Protein AF-A0A377K9C6-F1 (afdb_monomer)

Sequence (226 aa):
MMNNYSSYCKDNSFEILTCIYDTFLFSQELKSSLERNYGFLTKDLYRRMNWLTNKVISESDDKYGLIKGVVGRHENAPLGADVLCQARKQIQNGWNDKIWVSIEELAELEGIFQQVAIKVLSDKIYFDYHLESHIFFELKRVSSQFTSEFIASVLSSDGLIRMCEIIGETGSDSTNGPYFKFDEIYFGEILDVNELRNKAKNLDFQFIPHAFKLYLRVFWMDKNII

Mean predicted aligned error: 8.32 Å

pLDDT: mean 80.87, std 17.9, range [30.03, 98.56]

Nearest PDB structures (foldseek):
  6e9y-assembly1_A  TM=3.028E-01  e=1.084E+00  synthetic construct
  7rdr-assembly1_A  TM=2.581E-01  e=2.893E+00  unidentified

Structure (mmCIF, N/CA/C/O backbone):
data_AF-A0A377K9C6-F1
#
_entry.id   AF-A0A377K9C6-F1
#
loop_
_atom_site.group_PDB
_atom_site.id
_atom_site.type_symbol
_atom_site.label_atom_id
_atom_site.label_alt_id
_atom_site.label_comp_id
_atom_site.label_asym_id
_atom_site.label_entity_id
_atom_site.label_seq_id
_atom_site.pdbx_PDB_ins_code
_atom_site.Cartn_x
_atom_site.Cartn_y
_atom_site.Cartn_z
_atom_site.occupancy
_atom_site.B_iso_or_equiv
_atom_site.auth_seq_id
_atom_site.auth_comp_id
_atom_site.auth_asym_id
_atom_site.auth_atom_id
_atom_site.pdbx_PDB_model_num
ATOM 1 N N . MET A 1 1 ? -23.971 13.873 5.208 1.00 44.44 1 MET A N 1
ATOM 2 C CA . MET A 1 1 ? -24.828 12.668 5.300 1.00 44.44 1 MET A CA 1
ATOM 3 C C . MET A 1 1 ? -24.079 11.392 5.724 1.00 44.44 1 MET A C 1
ATOM 5 O O . MET A 1 1 ? -24.752 10.438 6.073 1.00 44.44 1 MET A O 1
ATOM 9 N N . MET A 1 2 ? -22.733 11.352 5.768 1.00 49.88 2 MET A N 1
ATOM 10 C CA . MET A 1 2 ? -21.974 10.160 6.219 1.00 49.88 2 MET A CA 1
ATOM 11 C C . MET A 1 2 ? -21.977 9.924 7.743 1.00 49.88 2 MET A C 1
ATOM 13 O O . MET A 1 2 ? -21.723 8.805 8.164 1.00 49.88 2 MET A O 1
ATOM 17 N N . ASN A 1 3 ? -22.323 10.928 8.560 1.00 50.47 3 ASN A N 1
ATOM 18 C CA . ASN A 1 3 ? -22.248 10.852 10.030 1.00 50.47 3 ASN A CA 1
ATOM 19 C C . ASN A 1 3 ? -23.194 9.834 10.691 1.00 50.47 3 ASN A C 1
ATOM 21 O O . ASN A 1 3 ? -23.075 9.624 11.889 1.00 50.47 3 ASN A O 1
ATOM 25 N N . ASN A 1 4 ? -24.133 9.236 9.951 1.00 59.31 4 ASN A N 1
ATOM 26 C CA . ASN A 1 4 ? -25.050 8.254 10.527 1.00 59.31 4 ASN A CA 1
ATOM 27 C C . ASN A 1 4 ? -24.587 6.808 10.352 1.00 59.31 4 ASN A C 1
ATOM 29 O O . ASN A 1 4 ? -25.000 5.996 11.151 1.00 59.31 4 ASN A O 1
ATOM 33 N N . TYR A 1 5 ? -23.774 6.449 9.354 1.00 62.16 5 TYR A N 1
ATOM 34 C CA . TYR A 1 5 ? -23.542 5.026 9.045 1.00 62.16 5 TYR A CA 1
ATOM 35 C C . TYR A 1 5 ? -22.440 4.374 9.885 1.00 62.16 5 TYR A C 1
ATOM 37 O O . TYR A 1 5 ? -22.546 3.197 10.220 1.00 62.16 5 TYR A O 1
ATOM 45 N N . SER A 1 6 ? -21.407 5.129 10.259 1.00 65.25 6 SER A N 1
ATOM 46 C CA . SER A 1 6 ? -20.279 4.613 11.043 1.00 65.25 6 SER A CA 1
ATOM 47 C C . SER A 1 6 ? -20.695 4.178 12.452 1.00 65.25 6 SER A C 1
ATOM 49 O O . SER A 1 6 ? -20.294 3.110 12.904 1.00 65.25 6 SER A O 1
ATOM 51 N N . SER A 1 7 ? -21.611 4.911 13.089 1.00 68.62 7 SER A N 1
ATOM 52 C CA . SER A 1 7 ? -22.138 4.578 14.419 1.00 68.62 7 SER A CA 1
ATOM 53 C C . SER A 1 7 ? -23.024 3.323 14.449 1.00 68.62 7 SER A C 1
ATOM 55 O O . SER A 1 7 ? -23.249 2.756 15.521 1.00 68.62 7 SER A O 1
ATOM 57 N N . TYR A 1 8 ? -23.507 2.857 13.289 1.00 74.25 8 TYR A N 1
ATOM 58 C CA . TYR A 1 8 ? -24.208 1.573 13.157 1.00 74.25 8 TYR A CA 1
ATOM 59 C C . TYR A 1 8 ? -23.268 0.397 12.876 1.00 74.25 8 TYR A C 1
ATOM 61 O O . TYR A 1 8 ? -23.707 -0.743 13.004 1.00 74.25 8 TYR A O 1
ATOM 69 N N . CYS A 1 9 ? -22.005 0.645 12.509 1.00 78.69 9 CYS A N 1
ATOM 70 C CA . CYS A 1 9 ? -21.054 -0.423 12.201 1.00 78.69 9 CYS A CA 1
ATOM 71 C C . CYS A 1 9 ? -20.653 -1.194 13.467 1.00 78.69 9 CYS A C 1
ATOM 73 O O . CYS A 1 9 ? -20.736 -2.422 13.478 1.00 78.69 9 CYS A O 1
ATOM 75 N N . LYS A 1 10 ? -20.310 -0.468 14.546 1.00 80.12 10 LYS A N 1
ATOM 76 C CA . LYS A 1 10 ? -19.961 -1.014 15.873 1.00 80.12 10 LYS A CA 1
ATOM 77 C C . LYS A 1 10 ? -19.013 -2.220 15.756 1.00 80.12 10 LYS A C 1
ATOM 79 O O . LYS A 1 10 ? -17.987 -2.114 15.090 1.00 80.12 10 LYS A O 1
ATOM 84 N N . ASP A 1 11 ? -19.390 -3.359 16.327 1.00 83.69 11 ASP A N 1
ATOM 85 C CA . ASP A 1 11 ? -18.596 -4.589 16.360 1.00 83.69 11 ASP A CA 1
ATOM 86 C C . ASP A 1 11 ? -18.401 -5.231 14.975 1.00 83.69 11 ASP A C 1
ATOM 88 O O . ASP A 1 11 ? -17.458 -5.986 14.792 1.00 83.69 11 ASP A O 1
ATOM 92 N N . ASN A 1 12 ? -19.236 -4.899 13.980 1.00 89.50 12 ASN A N 1
ATOM 93 C CA . ASN A 1 12 ? -19.138 -5.428 12.608 1.00 89.50 12 ASN A CA 1
ATOM 94 C C . ASN A 1 12 ? -18.369 -4.488 11.664 1.00 89.50 12 ASN A C 1
ATOM 96 O O . ASN A 1 12 ? -18.529 -4.534 10.440 1.00 89.50 12 ASN A O 1
ATOM 100 N N . SER A 1 13 ? -17.606 -3.543 12.219 1.00 92.00 13 SER A N 1
ATOM 101 C CA . SER A 1 13 ? -16.931 -2.506 11.434 1.00 92.00 13 SER A CA 1
ATOM 102 C C . SER A 1 13 ? -15.989 -3.086 10.390 1.00 92.00 13 SER A C 1
ATOM 104 O O . SER A 1 13 ? -15.946 -2.581 9.268 1.00 92.00 13 SER A O 1
ATOM 106 N N . PHE A 1 14 ? -15.264 -4.151 10.728 1.00 94.88 14 PHE A N 1
ATOM 107 C CA . PHE A 1 14 ? -14.337 -4.767 9.792 1.00 94.88 14 PHE A CA 1
ATOM 108 C C . PHE A 1 14 ? -15.076 -5.442 8.633 1.00 94.88 14 PHE A C 1
ATOM 110 O O . PHE A 1 14 ? -14.766 -5.160 7.478 1.00 94.88 14 PHE A O 1
ATOM 117 N N . GLU A 1 15 ? -16.095 -6.253 8.921 1.00 94.44 15 GLU A N 1
ATOM 118 C CA . GLU A 1 15 ? -16.895 -6.974 7.927 1.00 94.44 15 GLU A CA 1
ATOM 119 C C . GLU A 1 15 ? -17.623 -6.022 6.976 1.00 94.44 15 GLU A C 1
ATOM 121 O O . GLU A 1 15 ? -17.683 -6.253 5.769 1.00 94.44 15 GLU A O 1
ATOM 126 N N . ILE A 1 16 ? -18.172 -4.925 7.501 1.00 93.44 16 ILE A N 1
ATOM 127 C CA . ILE A 1 16 ? -18.859 -3.926 6.678 1.00 93.44 16 ILE A CA 1
ATOM 128 C C . ILE A 1 16 ? -17.865 -3.236 5.746 1.00 93.44 16 ILE A C 1
ATOM 130 O O . ILE A 1 16 ? -18.144 -3.081 4.555 1.00 93.44 16 ILE A O 1
ATOM 134 N N . LEU A 1 17 ? -16.704 -2.832 6.268 1.00 95.12 17 LEU A N 1
ATOM 135 C CA . LEU A 1 17 ? -15.668 -2.204 5.458 1.00 95.12 17 LEU A CA 1
ATOM 136 C C . LEU A 1 17 ? -15.167 -3.155 4.365 1.00 95.12 17 LEU A C 1
ATOM 138 O O . LEU A 1 17 ? -15.121 -2.749 3.207 1.00 95.12 17 LEU A O 1
ATOM 142 N N . THR A 1 18 ? -14.876 -4.419 4.680 1.00 95.50 18 THR A N 1
ATOM 143 C CA . THR A 1 18 ? -14.419 -5.391 3.673 1.00 95.50 18 THR A CA 1
ATOM 144 C C . THR A 1 18 ? -15.480 -5.683 2.617 1.00 95.50 18 THR A C 1
ATOM 146 O O . THR A 1 18 ? -15.139 -5.704 1.439 1.00 95.50 18 THR A O 1
ATOM 149 N N . CYS A 1 19 ? -16.766 -5.777 2.975 1.00 95.06 19 CYS A N 1
ATOM 150 C CA . CYS A 1 19 ? -17.849 -5.905 1.988 1.00 95.06 19 CYS A CA 1
ATOM 151 C C . CYS A 1 19 ? -17.873 -4.730 0.996 1.00 95.06 19 CYS A C 1
ATOM 153 O O . CYS A 1 19 ? -18.076 -4.916 -0.207 1.00 95.06 19 CYS A O 1
ATOM 155 N N . ILE A 1 20 ? -17.669 -3.507 1.492 1.00 94.25 20 ILE A N 1
ATOM 156 C CA . ILE A 1 20 ? -17.604 -2.303 0.657 1.00 94.25 20 ILE A CA 1
ATOM 157 C C . ILE A 1 20 ? -16.374 -2.370 -0.251 1.00 94.25 20 ILE A C 1
ATOM 159 O O . ILE A 1 20 ? -16.487 -2.143 -1.455 1.00 94.25 20 ILE A O 1
ATOM 163 N N . TYR A 1 21 ? -15.212 -2.704 0.303 1.00 95.25 21 TYR A N 1
ATOM 164 C CA . TYR A 1 21 ? -13.960 -2.772 -0.445 1.00 95.25 21 TYR A CA 1
ATOM 165 C C . TYR A 1 21 ? -14.020 -3.820 -1.555 1.00 95.25 21 TYR A C 1
ATOM 167 O O . TYR A 1 21 ? -13.714 -3.498 -2.699 1.00 95.25 21 TYR A O 1
ATOM 175 N N . ASP A 1 22 ? -14.517 -5.017 -1.252 1.00 94.81 22 ASP A N 1
ATOM 176 C CA . ASP A 1 22 ? -14.658 -6.116 -2.212 1.00 94.81 22 ASP A CA 1
ATOM 177 C C . ASP A 1 22 ? -15.598 -5.755 -3.360 1.00 94.81 22 ASP A C 1
ATOM 179 O O . ASP A 1 22 ? -15.393 -6.170 -4.499 1.00 94.81 22 ASP A O 1
ATOM 183 N N . THR A 1 23 ? -16.610 -4.935 -3.072 1.00 94.06 23 THR A N 1
ATOM 184 C CA . THR A 1 23 ? -17.550 -4.452 -4.085 1.00 94.06 23 THR A CA 1
ATOM 185 C C . THR A 1 23 ? -16.927 -3.380 -4.978 1.00 94.06 23 THR A C 1
ATOM 187 O O . THR A 1 23 ? -17.173 -3.367 -6.182 1.00 94.06 23 THR A O 1
ATOM 190 N N . PHE A 1 24 ? -16.155 -2.448 -4.410 1.00 93.06 24 PHE A N 1
ATOM 191 C CA . PHE A 1 24 ? -15.795 -1.210 -5.105 1.00 93.06 24 PHE A CA 1
ATOM 192 C C . PHE A 1 24 ? -14.336 -1.116 -5.560 1.00 93.06 24 PHE A C 1
ATOM 194 O O . PHE A 1 24 ? -14.103 -0.505 -6.605 1.00 93.06 24 PHE A O 1
ATOM 201 N N . LEU A 1 25 ? -13.362 -1.705 -4.856 1.00 92.62 25 LEU A N 1
ATOM 202 C CA . LEU A 1 25 ? -11.939 -1.601 -5.226 1.00 92.62 25 LEU A CA 1
ATOM 203 C C . LEU A 1 25 ? -11.621 -2.254 -6.575 1.00 92.62 25 LEU A C 1
ATOM 205 O O . LEU A 1 25 ? -10.721 -1.799 -7.272 1.00 92.62 25 LEU A O 1
ATOM 209 N N . PHE A 1 26 ? -12.402 -3.258 -6.968 1.00 92.69 26 PHE A N 1
ATOM 210 C CA . PHE A 1 26 ? -12.258 -3.964 -8.243 1.00 92.69 26 PHE A CA 1
ATOM 211 C C . PHE A 1 26 ? -13.388 -3.634 -9.234 1.00 92.69 26 PHE A C 1
ATOM 213 O O . PHE A 1 26 ? -13.646 -4.372 -10.184 1.00 92.69 26 PHE A O 1
ATOM 220 N N . SER A 1 27 ? -14.100 -2.524 -9.014 1.00 91.88 27 SER A N 1
ATOM 221 C CA . SER A 1 27 ? -15.249 -2.129 -9.836 1.00 91.88 27 SER A CA 1
ATOM 222 C C . SER A 1 27 ? -14.843 -1.330 -11.080 1.00 91.88 27 SER A C 1
ATOM 224 O O . SER A 1 27 ? -13.897 -0.535 -11.063 1.00 91.88 27 SER A O 1
ATOM 226 N N . GLN A 1 28 ? -15.609 -1.482 -12.166 1.00 89.19 28 GLN A N 1
ATOM 227 C CA . GLN A 1 28 ? -15.439 -0.658 -13.371 1.00 89.19 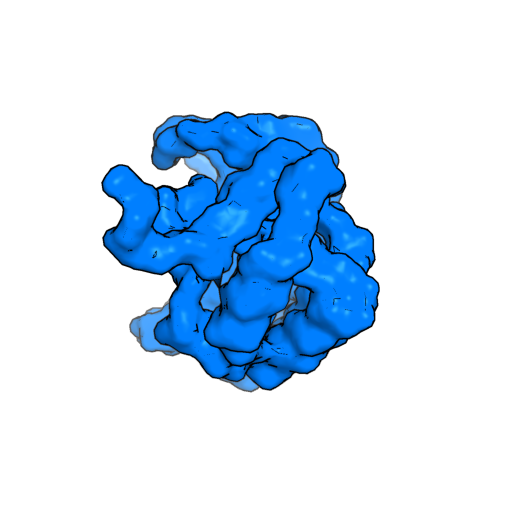28 GLN A CA 1
ATOM 228 C C . GLN A 1 28 ? -15.799 0.806 -13.109 1.00 89.19 28 GLN A C 1
ATOM 230 O O . GLN A 1 28 ? -15.263 1.713 -13.748 1.00 89.19 28 GLN A O 1
ATOM 235 N N . GLU A 1 29 ? -16.686 1.048 -12.147 1.00 87.81 29 GLU A N 1
ATOM 236 C CA . GLU A 1 29 ? -17.057 2.365 -11.657 1.00 87.81 29 GLU A CA 1
ATOM 237 C C . GLU A 1 29 ? -15.860 3.084 -11.038 1.00 87.81 29 GLU A C 1
ATOM 239 O O . GLU A 1 29 ? -15.627 4.250 -11.366 1.00 87.81 29 GLU A O 1
ATOM 244 N N . LEU A 1 30 ? -15.086 2.403 -10.182 1.00 86.25 30 LEU A N 1
ATOM 245 C CA . LEU A 1 30 ? -13.870 2.972 -9.605 1.00 86.25 30 LEU A CA 1
ATOM 246 C C . LEU A 1 30 ? -12.836 3.253 -10.691 1.00 86.25 30 LEU A C 1
ATOM 248 O O . LEU A 1 30 ? -12.358 4.381 -10.782 1.00 86.25 30 LEU A O 1
ATOM 252 N N . LYS A 1 31 ? -12.555 2.268 -11.551 1.00 85.25 31 LYS A N 1
ATOM 253 C CA . LYS A 1 31 ? -11.611 2.427 -12.665 1.00 85.25 31 LYS A CA 1
ATOM 254 C C . LYS A 1 31 ? -11.967 3.631 -13.540 1.00 85.25 31 LYS A C 1
ATOM 256 O O . LYS A 1 31 ? -11.154 4.530 -13.731 1.00 85.25 31 LYS A O 1
ATOM 261 N N . SER A 1 32 ? -13.227 3.715 -13.967 1.00 83.06 32 SER A N 1
ATOM 262 C CA . SER A 1 32 ? -13.739 4.847 -14.748 1.00 83.06 32 SER A CA 1
ATOM 263 C C . SER A 1 32 ? -13.647 6.173 -13.992 1.00 83.06 32 SER A C 1
ATOM 265 O O . SER A 1 32 ? -13.490 7.220 -14.614 1.00 83.06 32 SER A O 1
ATOM 267 N N . SER A 1 33 ? -13.799 6.162 -12.664 1.00 79.75 33 SER A N 1
ATOM 268 C CA . SER A 1 33 ? -13.663 7.361 -11.835 1.00 79.75 33 SER A CA 1
ATOM 269 C C . SER A 1 33 ? -12.215 7.833 -11.723 1.00 79.75 33 SER A C 1
ATOM 271 O O . SER A 1 33 ? -12.015 9.038 -11.637 1.00 79.75 33 SER A O 1
ATOM 273 N N . LEU A 1 34 ? -11.241 6.921 -11.694 1.00 77.94 34 LEU A N 1
ATOM 274 C CA . LEU A 1 34 ? -9.813 7.247 -11.619 1.00 77.94 34 LEU A CA 1
ATOM 275 C C . LEU A 1 34 ? -9.282 7.737 -12.973 1.00 77.94 34 LEU A C 1
ATOM 277 O O . LEU A 1 34 ? -8.540 8.711 -13.034 1.00 77.94 34 LEU A O 1
ATOM 281 N N . GLU A 1 35 ? -9.735 7.132 -14.073 1.00 76.88 35 GLU A N 1
ATOM 282 C CA . GLU A 1 35 ? -9.351 7.535 -15.435 1.00 76.88 35 GLU A CA 1
ATOM 283 C C . GLU A 1 35 ? -9.969 8.878 -15.853 1.00 76.88 35 GLU A C 1
ATOM 285 O O . GLU A 1 35 ? -9.397 9.646 -16.632 1.00 76.88 35 GLU A O 1
ATOM 290 N N . ARG A 1 36 ? -11.165 9.187 -15.345 1.00 67.38 36 ARG A N 1
ATOM 291 C CA . ARG A 1 36 ? -11.809 10.478 -15.577 1.00 67.38 36 ARG A CA 1
ATOM 292 C C . ARG A 1 36 ? -11.296 11.455 -14.525 1.00 67.38 36 ARG A C 1
ATOM 294 O O . ARG A 1 36 ? -11.830 11.477 -13.427 1.00 67.38 36 ARG A O 1
ATOM 301 N N . ASN A 1 37 ? -10.310 12.277 -14.900 1.00 53.25 37 ASN A N 1
ATOM 302 C CA . ASN A 1 37 ? -9.749 13.430 -14.165 1.00 53.25 37 ASN A CA 1
ATOM 303 C C . ASN A 1 37 ? -10.823 14.431 -13.677 1.00 53.25 37 ASN A C 1
ATOM 305 O O . ASN A 1 37 ? -10.929 15.574 -14.129 1.00 53.25 37 ASN A O 1
ATOM 309 N N . TYR A 1 38 ? -11.685 14.009 -12.768 1.00 47.41 38 TYR A N 1
ATOM 310 C CA . TYR A 1 38 ? -12.732 14.831 -12.218 1.00 47.41 38 TYR A CA 1
ATOM 311 C C . TYR A 1 38 ? -12.156 15.639 -11.061 1.00 47.41 38 TYR A C 1
ATOM 313 O O . TYR A 1 38 ? -11.775 15.101 -10.025 1.00 47.41 38 TYR A O 1
ATOM 321 N N . GLY A 1 39 ? -12.135 16.961 -11.232 1.00 47.25 39 GLY A N 1
ATOM 322 C CA . GLY A 1 39 ? -11.780 17.894 -10.170 1.00 47.25 39 GLY A CA 1
ATOM 323 C C . GLY A 1 39 ? -12.589 17.679 -8.883 1.00 47.25 39 GLY A C 1
ATOM 324 O O . GLY A 1 39 ? -13.660 17.068 -8.878 1.00 47.25 39 GLY A O 1
ATOM 325 N N . PHE A 1 40 ? -12.062 18.266 -7.806 1.00 42.53 40 PHE A N 1
ATOM 326 C CA . PHE A 1 40 ? -12.413 18.203 -6.374 1.00 42.53 40 PHE A CA 1
ATOM 327 C C . PHE A 1 40 ? -13.903 18.034 -5.967 1.00 42.53 40 PHE A C 1
ATOM 329 O O . PHE A 1 40 ? -14.186 17.636 -4.831 1.00 42.53 40 PHE A O 1
ATOM 336 N N . LEU A 1 41 ? -14.855 18.329 -6.860 1.00 43.00 41 LEU A N 1
ATOM 337 C CA . LEU A 1 41 ? -16.297 18.465 -6.622 1.00 43.00 41 LEU A CA 1
ATOM 338 C C . LEU A 1 41 ? -17.179 17.299 -7.108 1.00 43.00 41 LEU A C 1
ATOM 340 O O . LEU A 1 41 ? -18.386 17.342 -6.870 1.00 43.00 41 LEU A O 1
ATOM 344 N N . THR A 1 42 ? -16.650 16.251 -7.749 1.00 50.00 42 THR A N 1
ATOM 345 C CA . THR A 1 42 ? -17.489 15.103 -8.163 1.00 50.00 42 THR A CA 1
ATOM 346 C C . THR A 1 42 ? -17.058 13.769 -7.543 1.00 50.00 42 THR A C 1
ATOM 348 O O . THR A 1 42 ? -16.242 13.733 -6.625 1.00 50.00 42 THR A O 1
ATOM 351 N N . LYS A 1 43 ? -17.774 12.704 -7.922 1.00 57.09 43 LYS A N 1
ATOM 352 C CA . LYS A 1 43 ? -17.977 11.401 -7.270 1.00 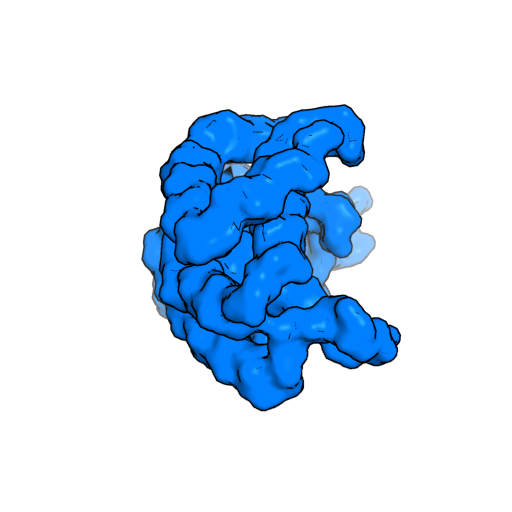57.09 43 LYS A CA 1
ATOM 353 C C . LYS A 1 43 ? -16.715 10.526 -7.182 1.00 57.09 43 LYS A C 1
ATOM 355 O O . LYS A 1 43 ? -16.755 9.382 -7.609 1.00 57.09 43 LYS A O 1
ATOM 360 N N . ASP A 1 44 ? -15.643 11.043 -6.601 1.00 76.38 44 ASP A N 1
ATOM 361 C CA . ASP A 1 44 ? -14.445 10.267 -6.295 1.00 76.38 44 ASP A CA 1
ATOM 362 C C . ASP A 1 44 ? -14.805 9.144 -5.309 1.00 76.38 44 ASP A C 1
ATOM 364 O O . ASP A 1 44 ? -15.024 9.372 -4.111 1.00 76.38 44 ASP A O 1
ATOM 368 N N . LEU A 1 45 ? -14.983 7.946 -5.866 1.00 85.25 45 LEU A N 1
ATOM 369 C CA . LEU A 1 45 ? -15.408 6.755 -5.145 1.00 85.25 45 LEU A CA 1
ATOM 370 C C . LEU A 1 45 ? -14.318 6.297 -4.174 1.00 85.25 45 LEU A C 1
ATOM 372 O O . LEU A 1 45 ? -14.637 5.938 -3.041 1.00 85.25 45 LEU A O 1
ATOM 376 N N . TYR A 1 46 ? -13.050 6.402 -4.577 1.00 88.12 46 TYR A N 1
ATOM 377 C CA . TYR A 1 46 ? -11.909 6.065 -3.735 1.00 88.12 46 TYR A CA 1
ATOM 378 C C . TYR A 1 46 ? -11.860 6.951 -2.491 1.00 88.12 46 TYR A C 1
ATOM 380 O O . TYR A 1 46 ? -11.864 6.462 -1.361 1.00 88.12 46 TYR A O 1
ATOM 388 N N . ARG A 1 47 ? -11.939 8.273 -2.678 1.00 86.25 47 ARG A N 1
ATOM 389 C CA . ARG A 1 47 ? -11.950 9.237 -1.572 1.00 86.25 47 ARG A CA 1
ATOM 390 C C . ARG A 1 47 ? -13.127 9.022 -0.628 1.00 86.25 47 ARG A C 1
ATOM 392 O O . ARG A 1 47 ? -12.979 9.193 0.578 1.00 86.25 47 ARG A O 1
ATOM 399 N N . ARG A 1 48 ? -14.297 8.635 -1.147 1.00 88.88 48 ARG A N 1
ATOM 400 C CA . ARG A 1 48 ? -15.463 8.300 -0.311 1.00 88.88 48 ARG A CA 1
ATOM 401 C C . ARG A 1 48 ? -15.229 7.053 0.532 1.00 88.88 48 ARG A C 1
ATOM 403 O O . ARG A 1 48 ? -15.605 7.077 1.703 1.00 88.88 48 ARG A O 1
ATOM 410 N N . MET A 1 49 ? -14.623 6.009 -0.039 1.00 92.00 49 MET A N 1
ATOM 411 C CA . MET A 1 49 ? -14.226 4.825 0.724 1.00 92.00 49 MET A CA 1
ATOM 412 C C . MET A 1 49 ? -13.240 5.217 1.822 1.00 92.00 49 MET A C 1
ATOM 414 O O . MET A 1 49 ? -13.546 5.000 2.986 1.00 92.00 49 MET A O 1
ATOM 418 N N . ASN A 1 50 ? -12.157 5.922 1.485 1.00 91.88 50 ASN A N 1
ATOM 419 C CA . ASN A 1 50 ? -11.159 6.380 2.457 1.00 91.88 50 ASN A CA 1
ATOM 420 C C . ASN A 1 50 ? -11.783 7.240 3.583 1.00 91.88 50 ASN A C 1
ATOM 422 O O . ASN A 1 50 ? -11.540 7.023 4.770 1.00 91.88 50 ASN A O 1
ATOM 426 N N . TRP A 1 51 ? -12.670 8.184 3.250 1.00 91.12 51 TRP A N 1
ATOM 427 C CA . TRP A 1 51 ? -13.392 8.970 4.258 1.00 91.12 51 TRP A CA 1
ATOM 428 C C . TRP A 1 51 ? -14.278 8.119 5.167 1.00 91.12 51 TRP A C 1
ATOM 430 O O . TRP A 1 51 ? -14.333 8.383 6.369 1.00 91.12 51 TRP A O 1
ATOM 440 N N . LEU A 1 52 ? -14.975 7.121 4.618 1.00 92.50 52 LEU A N 1
ATOM 441 C CA . LEU A 1 52 ? -15.780 6.197 5.411 1.00 92.50 52 LEU A CA 1
ATOM 442 C C . LEU A 1 52 ? -14.889 5.370 6.341 1.00 92.50 52 LEU A C 1
ATOM 444 O O . LEU A 1 52 ? -15.168 5.324 7.535 1.00 92.50 52 LEU A O 1
ATOM 448 N N . THR A 1 53 ? -13.801 4.799 5.822 1.00 94.81 53 THR A N 1
ATOM 449 C CA . THR A 1 53 ? -12.805 4.032 6.579 1.00 94.81 53 THR A CA 1
ATOM 450 C C . THR A 1 53 ? -12.289 4.826 7.772 1.00 94.81 53 THR A C 1
ATOM 452 O O . THR A 1 53 ? -12.418 4.383 8.911 1.00 94.81 53 THR A O 1
ATOM 455 N N . ASN A 1 54 ? -11.801 6.047 7.536 1.00 93.50 54 ASN A N 1
ATOM 456 C CA . ASN A 1 54 ? -11.286 6.916 8.594 1.00 93.50 54 ASN A CA 1
ATOM 457 C C . ASN A 1 54 ? -12.355 7.247 9.639 1.00 93.50 54 ASN A C 1
ATOM 459 O O . ASN A 1 54 ? -12.063 7.334 10.832 1.00 93.50 54 ASN A O 1
ATOM 463 N N . LYS A 1 55 ? -13.605 7.434 9.201 1.00 91.81 55 LYS A N 1
ATOM 464 C CA . LYS A 1 55 ? -14.708 7.744 10.105 1.00 91.81 55 LYS A CA 1
ATOM 465 C C . LYS A 1 55 ? -15.071 6.544 10.982 1.00 91.81 55 LYS A C 1
ATOM 467 O O . LYS A 1 55 ? -15.187 6.722 12.192 1.00 91.81 55 LYS A O 1
ATOM 472 N N . VAL A 1 56 ? -15.187 5.352 10.398 1.00 93.38 56 VAL A N 1
ATOM 473 C CA . VAL A 1 56 ? -15.446 4.097 11.121 1.00 93.38 56 VAL A CA 1
ATOM 474 C C . VAL A 1 56 ? -14.329 3.815 12.126 1.00 93.38 56 VAL A C 1
ATOM 476 O O . VAL A 1 56 ? -14.618 3.599 13.296 1.00 93.38 56 VAL A O 1
ATOM 479 N N . ILE A 1 57 ? -13.058 3.936 11.727 1.00 93.94 57 ILE A N 1
ATOM 480 C CA . ILE A 1 57 ? -11.917 3.771 12.643 1.00 93.94 57 ILE A CA 1
ATOM 481 C C . ILE A 1 57 ? -11.978 4.781 13.790 1.00 93.94 57 ILE A C 1
ATOM 483 O O . ILE A 1 57 ? -11.805 4.413 14.948 1.00 93.94 57 ILE A O 1
ATOM 487 N N . SER A 1 58 ? -12.270 6.054 13.503 1.00 91.62 58 SER A N 1
ATOM 488 C CA . SER A 1 58 ? -12.329 7.083 14.548 1.00 91.62 58 SER A CA 1
ATOM 489 C C . SER A 1 58 ? -13.387 6.808 15.624 1.00 91.62 58 SER A C 1
ATOM 491 O O . SER A 1 58 ? -13.200 7.220 16.767 1.00 91.62 58 SER A O 1
ATOM 493 N N . GLU A 1 59 ? -14.466 6.110 15.264 1.00 90.50 59 GLU A N 1
ATOM 494 C CA . GLU A 1 59 ? -15.589 5.774 16.147 1.00 90.50 59 GLU A CA 1
ATOM 495 C C . GLU A 1 59 ? -15.514 4.351 16.717 1.00 90.50 59 GLU A C 1
ATOM 497 O O . GLU A 1 59 ? -16.325 4.015 17.572 1.00 90.50 59 GLU A O 1
ATOM 502 N N . SER A 1 60 ? -14.555 3.529 16.278 1.00 90.75 60 SER A N 1
ATOM 503 C CA . SER A 1 60 ? -14.353 2.178 16.807 1.00 90.75 60 SER A CA 1
ATOM 504 C C . SER A 1 60 ? -13.786 2.225 18.225 1.00 90.75 60 SER A C 1
ATOM 506 O O . SER A 1 60 ? -12.859 2.997 18.501 1.00 90.75 60 SER A O 1
ATOM 508 N N . ASP A 1 61 ? -14.295 1.366 19.105 1.00 89.88 61 ASP A N 1
ATOM 509 C CA . ASP A 1 61 ? -13.716 1.142 20.434 1.00 89.88 61 ASP A CA 1
ATOM 510 C C . ASP A 1 61 ? -12.410 0.333 20.339 1.00 89.88 61 ASP A C 1
ATOM 512 O O . ASP A 1 61 ? -11.460 0.609 21.069 1.00 89.88 61 ASP A O 1
ATOM 516 N N . ASP A 1 62 ? -12.314 -0.584 19.369 1.00 92.56 62 ASP A N 1
ATOM 517 C CA . ASP A 1 62 ? -11.089 -1.311 19.018 1.00 92.56 62 ASP A CA 1
ATOM 518 C C . ASP A 1 62 ? -10.479 -0.737 17.730 1.00 92.56 62 ASP A C 1
ATOM 520 O O . ASP A 1 62 ? -10.738 -1.198 16.613 1.00 92.56 62 ASP A O 1
ATOM 524 N N . LYS A 1 63 ? -9.713 0.350 17.865 1.00 94.25 63 LYS A N 1
ATOM 525 C CA . LYS A 1 63 ? -9.069 1.015 16.718 1.00 94.25 63 LYS A CA 1
ATOM 526 C C . LYS A 1 63 ? -7.915 0.191 16.171 1.00 94.25 63 LYS A C 1
ATOM 528 O O . LYS A 1 63 ? -7.823 0.010 14.959 1.00 94.25 63 LYS A O 1
ATOM 533 N N . TYR A 1 64 ? -7.055 -0.308 17.054 1.00 96.56 64 TYR A N 1
ATOM 534 C CA . TYR A 1 64 ? -5.872 -1.068 16.672 1.00 96.56 64 TYR A CA 1
ATOM 535 C C . TYR A 1 64 ? -6.247 -2.378 15.967 1.00 96.56 64 TYR A C 1
ATOM 537 O O . TYR A 1 64 ? -5.745 -2.624 14.870 1.00 96.56 64 TYR A O 1
ATOM 545 N N . GLY A 1 65 ? -7.172 -3.177 16.516 1.00 97.12 65 GLY A N 1
ATOM 546 C CA . GLY A 1 65 ? -7.612 -4.425 15.888 1.00 97.12 65 GLY A CA 1
ATOM 547 C C . GLY A 1 65 ? -8.256 -4.198 14.520 1.00 97.12 65 GLY A C 1
ATOM 548 O O . GLY A 1 65 ? -7.920 -4.884 13.551 1.00 97.12 65 GLY A O 1
ATOM 549 N N . LEU A 1 66 ? -9.094 -3.162 14.399 1.00 97.25 66 LEU A N 1
ATOM 550 C CA . LEU A 1 66 ? -9.695 -2.778 13.122 1.00 97.25 66 LEU A CA 1
ATOM 551 C C . LEU A 1 66 ? -8.643 -2.342 12.092 1.00 97.25 66 LEU A C 1
ATOM 553 O O . LEU A 1 66 ? -8.671 -2.803 10.950 1.00 97.25 66 LEU A O 1
ATOM 557 N N . ILE A 1 67 ? -7.700 -1.477 12.481 1.00 97.94 67 ILE A N 1
ATOM 558 C CA . ILE A 1 67 ? -6.615 -1.026 11.600 1.00 97.94 67 ILE A CA 1
ATOM 559 C C . ILE A 1 67 ? -5.751 -2.215 11.176 1.00 97.94 67 ILE A C 1
ATOM 561 O O . ILE A 1 67 ? -5.453 -2.349 9.992 1.00 97.94 67 ILE A O 1
ATOM 565 N N . LYS A 1 68 ? -5.402 -3.111 12.104 1.00 98.38 68 LYS A N 1
ATOM 566 C CA . LYS A 1 68 ? -4.629 -4.325 11.820 1.00 98.38 68 LYS A CA 1
ATOM 567 C C . LYS A 1 68 ? -5.317 -5.208 10.786 1.00 98.38 68 LYS A C 1
ATOM 569 O O . LYS A 1 68 ? -4.660 -5.665 9.853 1.00 98.38 68 LYS A O 1
ATOM 574 N N . GLY A 1 69 ? -6.632 -5.393 10.896 1.00 97.81 69 GLY A N 1
ATOM 575 C CA . GLY A 1 69 ? -7.422 -6.107 9.892 1.00 97.81 69 GLY A CA 1
ATOM 576 C C . GLY A 1 69 ? -7.417 -5.412 8.527 1.00 97.81 69 GLY A C 1
ATOM 577 O O . GLY A 1 69 ? -7.239 -6.064 7.498 1.00 97.81 69 GLY A O 1
ATOM 578 N N . VAL A 1 70 ? -7.587 -4.084 8.495 1.00 97.88 70 VAL A N 1
ATOM 579 C CA . VAL A 1 70 ? -7.587 -3.309 7.241 1.00 97.88 70 VAL A CA 1
ATOM 580 C C . VAL A 1 70 ? -6.220 -3.364 6.556 1.00 97.88 70 VAL A C 1
ATOM 582 O O . VAL A 1 70 ? -6.162 -3.612 5.357 1.00 97.88 70 VAL A O 1
ATOM 585 N N . VAL A 1 71 ? -5.138 -3.173 7.308 1.00 97.81 71 VAL A N 1
ATOM 586 C CA . VAL A 1 71 ? -3.757 -3.139 6.808 1.00 97.81 71 VAL A CA 1
ATOM 587 C C . VAL A 1 71 ? -3.243 -4.531 6.426 1.00 97.81 71 VAL A C 1
ATOM 589 O O . VAL A 1 71 ? -2.477 -4.658 5.476 1.00 97.81 71 VAL A O 1
ATOM 592 N N . GLY A 1 72 ? -3.671 -5.577 7.137 1.00 97.75 72 GLY A N 1
ATOM 593 C CA . GLY A 1 72 ? -3.201 -6.951 6.940 1.00 97.75 72 GLY A CA 1
ATOM 594 C C . GLY A 1 72 ? -3.851 -7.715 5.787 1.00 97.75 72 GLY A C 1
ATOM 595 O O . GLY A 1 72 ? -3.435 -8.835 5.496 1.00 97.75 72 GLY A O 1
ATOM 596 N N . ARG A 1 73 ? -4.868 -7.150 5.130 1.00 97.62 73 ARG A N 1
ATOM 597 C CA . ARG A 1 73 ? -5.597 -7.816 4.047 1.00 97.62 73 ARG A CA 1
ATOM 598 C C . ARG A 1 73 ? -5.136 -7.314 2.678 1.00 97.62 73 ARG A C 1
ATOM 600 O O . ARG A 1 73 ? -5.232 -6.124 2.389 1.00 97.62 73 ARG A O 1
ATOM 607 N N . HIS A 1 74 ? -4.701 -8.229 1.810 1.00 97.44 74 HIS A N 1
ATOM 608 C CA . HIS A 1 74 ? -4.199 -7.909 0.466 1.00 97.44 74 HIS A CA 1
ATOM 609 C C . HIS A 1 74 ? -5.210 -7.126 -0.379 1.00 97.44 74 HIS A C 1
ATOM 611 O O . HIS A 1 74 ? -4.849 -6.140 -1.014 1.00 97.44 74 HIS A O 1
ATOM 617 N N . GLU A 1 75 ? -6.484 -7.514 -0.327 1.00 96.25 75 GLU A N 1
ATOM 618 C CA . GLU A 1 75 ? -7.583 -6.884 -1.066 1.00 96.25 75 GLU A CA 1
ATOM 619 C C . GLU A 1 75 ? -7.948 -5.486 -0.546 1.00 96.25 75 GLU A C 1
ATOM 621 O O . GLU A 1 75 ? -8.771 -4.798 -1.149 1.00 96.25 75 GLU A O 1
ATOM 626 N N . ASN A 1 76 ? -7.328 -5.042 0.549 1.00 95.94 76 ASN A N 1
ATOM 627 C CA . ASN A 1 76 ? -7.530 -3.720 1.129 1.00 95.94 76 ASN A CA 1
ATOM 628 C C . ASN A 1 76 ? -6.310 -2.807 0.947 1.00 95.94 76 ASN A C 1
ATOM 630 O O . ASN A 1 76 ? -6.347 -1.670 1.422 1.00 95.94 76 ASN A O 1
ATOM 634 N N . ALA A 1 77 ? -5.228 -3.279 0.316 1.00 97.00 77 ALA A N 1
ATOM 635 C CA . ALA A 1 77 ? -3.909 -2.648 0.403 1.00 97.00 77 ALA A CA 1
ATOM 636 C C . ALA A 1 77 ? -3.886 -1.129 0.120 1.00 97.00 77 ALA A C 1
ATOM 638 O O . ALA A 1 77 ? -3.253 -0.417 0.899 1.00 97.00 77 ALA A O 1
ATOM 639 N N . PRO A 1 78 ? -4.600 -0.583 -0.887 1.00 94.94 78 PRO A N 1
ATOM 640 C CA . PRO A 1 78 ? -4.662 0.864 -1.102 1.00 94.94 78 PRO A CA 1
ATOM 641 C C . PRO A 1 78 ? -5.214 1.634 0.109 1.00 94.94 78 PRO A C 1
ATOM 643 O O . PRO A 1 78 ? -4.640 2.632 0.535 1.00 94.94 78 PRO A O 1
ATOM 646 N N . LEU A 1 79 ? -6.292 1.141 0.729 1.00 96.31 79 LEU A N 1
ATOM 647 C CA . LEU A 1 79 ? -6.870 1.787 1.910 1.00 96.31 79 LEU A CA 1
ATOM 648 C C . LEU A 1 79 ? -6.056 1.515 3.174 1.00 96.31 79 LEU A C 1
ATOM 650 O O . LEU A 1 79 ? -5.969 2.389 4.031 1.00 96.31 79 LEU A O 1
ATOM 654 N N . GLY A 1 80 ? -5.416 0.347 3.278 1.00 97.00 80 GLY A N 1
ATOM 655 C CA . GLY A 1 80 ? -4.415 0.082 4.314 1.00 97.00 80 GLY A CA 1
ATOM 656 C C . GLY A 1 80 ? -3.286 1.114 4.283 1.00 97.00 80 GLY A C 1
ATOM 657 O O . GLY A 1 80 ? -2.909 1.645 5.328 1.00 97.00 80 GLY A O 1
ATOM 658 N N . ALA A 1 81 ? -2.827 1.476 3.082 1.00 96.19 81 ALA A N 1
ATOM 659 C CA . ALA A 1 81 ? -1.811 2.499 2.883 1.00 96.19 81 ALA A CA 1
ATOM 660 C C . ALA A 1 81 ? -2.257 3.877 3.413 1.00 96.19 81 ALA A C 1
ATOM 662 O O . ALA A 1 81 ? -1.545 4.533 4.178 1.00 96.19 81 ALA A O 1
ATOM 663 N N . ASP A 1 82 ? -3.469 4.303 3.048 1.00 94.81 82 ASP A N 1
ATOM 664 C CA . ASP A 1 82 ? -4.040 5.580 3.489 1.00 94.81 82 ASP A CA 1
ATOM 665 C C . ASP A 1 82 ? -4.262 5.635 5.009 1.00 94.81 82 ASP A C 1
ATOM 667 O O . ASP A 1 82 ? -4.003 6.666 5.641 1.00 94.81 82 ASP A O 1
ATOM 671 N N . VAL A 1 83 ? -4.697 4.523 5.611 1.00 96.75 83 VAL A N 1
ATOM 672 C CA . VAL A 1 83 ? -4.885 4.408 7.063 1.00 96.75 83 VAL A CA 1
ATOM 673 C C . VAL A 1 83 ? -3.556 4.564 7.801 1.00 96.75 83 VAL A C 1
ATOM 675 O O . VAL A 1 83 ? -3.498 5.318 8.775 1.00 96.75 83 VAL A O 1
ATOM 678 N N . LEU A 1 84 ? -2.475 3.936 7.324 1.00 96.81 84 LEU A N 1
ATOM 679 C CA . LEU A 1 84 ? -1.137 4.121 7.900 1.00 96.81 84 LEU A CA 1
ATOM 680 C C . LEU A 1 84 ? -0.646 5.561 7.767 1.00 96.81 84 LEU A C 1
ATOM 682 O O . LEU A 1 84 ? -0.161 6.147 8.738 1.00 96.81 84 LEU A O 1
ATOM 686 N N . CYS A 1 85 ? -0.831 6.165 6.591 1.00 93.75 85 CYS A N 1
ATOM 687 C CA . CYS A 1 85 ? -0.493 7.565 6.367 1.00 93.75 85 CYS A CA 1
ATOM 688 C C . CYS A 1 85 ? -1.201 8.478 7.381 1.00 93.75 85 CYS A C 1
ATOM 690 O O . CYS A 1 85 ? -0.590 9.391 7.948 1.00 93.75 85 CYS A O 1
ATOM 692 N N . GLN A 1 86 ? -2.483 8.220 7.641 1.00 93.44 86 GLN A N 1
ATOM 693 C CA . GLN A 1 86 ? -3.285 8.982 8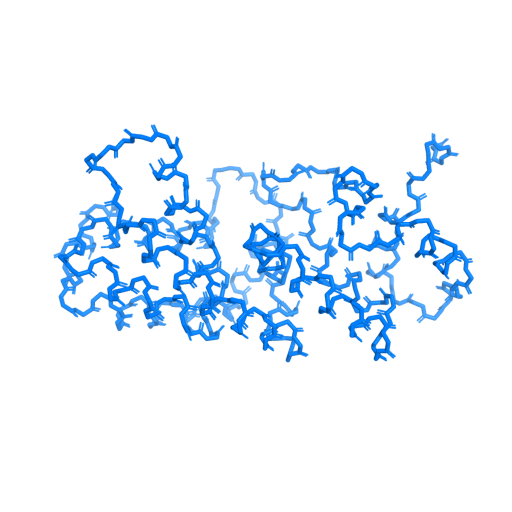.589 1.00 93.44 86 GLN A CA 1
ATOM 694 C C . GLN A 1 86 ? -2.865 8.743 10.048 1.00 93.44 86 GLN A C 1
ATOM 696 O O . GLN A 1 86 ? -2.705 9.718 10.787 1.00 93.44 86 GLN A O 1
ATOM 701 N N . ALA A 1 87 ? -2.636 7.491 10.453 1.00 94.38 87 ALA A N 1
ATOM 702 C CA . ALA A 1 87 ? -2.152 7.145 11.791 1.00 94.38 87 ALA A CA 1
ATOM 703 C C . ALA A 1 87 ? -0.808 7.834 12.094 1.00 94.38 87 ALA A C 1
ATOM 705 O O . ALA A 1 87 ? -0.645 8.484 13.129 1.00 94.38 87 ALA A O 1
ATOM 706 N N . ARG A 1 88 ? 0.124 7.813 11.132 1.00 94.00 88 ARG A N 1
ATOM 707 C CA . ARG A 1 88 ? 1.421 8.494 11.243 1.00 94.00 88 ARG A CA 1
ATOM 708 C C . ARG A 1 88 ? 1.277 10.008 11.393 1.00 94.00 88 ARG A C 1
ATOM 710 O O . ARG A 1 88 ? 1.917 10.607 12.256 1.00 94.00 88 ARG A O 1
ATOM 717 N N . LYS A 1 89 ? 0.403 10.638 10.598 1.00 91.31 89 LYS A N 1
ATOM 718 C CA . LYS A 1 89 ? 0.114 12.081 10.701 1.00 91.31 89 LYS A CA 1
ATOM 719 C C . LYS A 1 89 ? -0.451 12.466 12.067 1.00 91.31 89 LYS A C 1
ATOM 721 O O . LYS A 1 89 ? -0.139 13.545 12.563 1.00 91.31 89 LYS A O 1
ATOM 726 N N . GLN A 1 90 ? -1.291 11.628 12.672 1.00 91.50 90 GLN A N 1
ATOM 727 C CA . GLN A 1 90 ? -1.857 11.904 13.997 1.00 91.50 90 GLN A CA 1
ATOM 728 C C . GLN A 1 90 ? -0.776 11.934 15.079 1.00 91.50 90 GLN A C 1
ATOM 730 O O . GLN A 1 90 ? -0.765 12.864 15.886 1.00 91.50 90 GLN A O 1
ATOM 735 N N . ILE A 1 91 ? 0.156 10.979 15.041 1.00 91.25 91 ILE A N 1
ATOM 736 C CA . ILE A 1 91 ? 1.308 10.933 15.949 1.00 91.25 91 ILE A CA 1
ATOM 737 C C . ILE A 1 91 ? 2.204 12.163 15.745 1.00 91.25 91 ILE A C 1
ATOM 739 O O . ILE A 1 91 ? 2.516 12.862 16.705 1.00 91.25 91 ILE A O 1
ATOM 743 N N . GLN A 1 92 ? 2.567 12.480 14.497 1.00 89.00 92 GLN A N 1
ATOM 744 C CA . GLN A 1 92 ? 3.466 13.602 14.181 1.00 89.00 92 GLN A CA 1
ATOM 745 C C . GLN A 1 92 ? 2.892 14.973 14.557 1.00 89.00 92 GLN A C 1
ATOM 747 O O . GLN A 1 92 ? 3.632 15.856 14.983 1.00 89.00 92 GLN A O 1
ATOM 752 N N . ASN A 1 93 ? 1.579 15.163 14.406 1.00 85.75 93 ASN A N 1
ATOM 753 C CA . ASN A 1 93 ? 0.931 16.442 14.699 1.00 85.75 93 ASN A CA 1
ATOM 754 C C . ASN A 1 93 ? 0.637 16.648 16.196 1.00 85.75 93 ASN A C 1
ATOM 756 O O . ASN A 1 93 ? 0.227 17.744 16.573 1.00 85.75 93 ASN A O 1
ATOM 760 N N . GLY A 1 94 ? 0.831 15.634 17.050 1.00 65.69 94 GLY A N 1
ATOM 761 C CA . GLY A 1 94 ? 0.709 15.758 18.508 1.00 65.69 94 GLY A CA 1
ATOM 762 C C . GLY A 1 94 ? -0.714 16.017 19.019 1.00 65.69 94 GLY A C 1
ATOM 763 O O . GLY A 1 94 ? -0.895 16.613 20.080 1.00 65.69 94 GLY A O 1
ATOM 764 N N . TRP A 1 95 ? -1.747 15.627 18.267 1.00 67.19 95 TRP A N 1
ATOM 765 C CA . TRP A 1 95 ? -3.144 15.817 18.679 1.00 67.19 95 TRP A CA 1
ATOM 766 C C . TRP A 1 95 ? -3.602 14.605 19.493 1.00 67.19 95 TRP A C 1
ATOM 768 O O . TRP A 1 95 ? -4.262 13.718 18.951 1.00 67.19 95 TRP A O 1
ATOM 778 N N . ASN A 1 96 ? -3.239 14.575 20.781 1.00 58.38 96 ASN A N 1
ATOM 779 C CA . ASN A 1 96 ? -3.444 13.430 21.684 1.00 58.38 96 ASN A CA 1
ATOM 780 C C . ASN A 1 96 ? -4.874 12.857 21.655 1.00 58.38 96 ASN A C 1
ATOM 782 O O . ASN A 1 96 ? -5.037 11.642 21.651 1.00 58.38 96 ASN A O 1
ATOM 786 N N . ASP A 1 97 ? -5.901 13.700 21.519 1.00 62.31 97 ASP A N 1
ATOM 787 C CA . ASP A 1 97 ? -7.311 13.270 21.525 1.00 62.31 97 ASP A CA 1
ATOM 788 C C . ASP A 1 97 ? -7.758 12.548 20.237 1.00 62.31 97 ASP A C 1
ATOM 790 O O . ASP A 1 97 ? -8.911 12.132 20.116 1.00 62.31 97 ASP A O 1
ATOM 794 N N . LYS A 1 98 ? -6.882 12.440 19.230 1.00 78.69 98 LYS A N 1
ATOM 795 C CA . LYS A 1 98 ? -7.187 11.824 17.927 1.00 78.69 98 LYS A CA 1
ATOM 796 C C . LYS A 1 98 ? -6.216 10.720 17.529 1.00 78.69 98 LYS A C 1
ATOM 798 O O . LYS A 1 98 ? -6.314 10.247 16.400 1.00 78.69 98 LYS A O 1
ATOM 803 N N . ILE A 1 99 ? -5.292 10.338 18.406 1.00 90.25 99 ILE A N 1
ATOM 804 C CA . ILE A 1 99 ? -4.333 9.267 18.135 1.00 90.25 99 ILE A CA 1
ATOM 805 C C . ILE A 1 99 ? -5.087 7.935 18.105 1.00 90.25 99 ILE A C 1
ATOM 807 O O . ILE A 1 99 ? -5.784 7.589 19.057 1.00 90.25 99 ILE A O 1
ATOM 811 N N . TRP A 1 100 ? -4.989 7.211 16.990 1.00 94.06 100 TRP A N 1
ATOM 812 C CA . TRP A 1 100 ? -5.634 5.903 16.856 1.00 94.06 100 TRP A CA 1
ATOM 813 C C . TRP A 1 100 ? -4.818 4.753 17.433 1.00 94.06 100 TRP A C 1
ATOM 815 O O . TRP A 1 100 ? -5.416 3.799 17.920 1.00 94.06 100 TRP A O 1
ATOM 825 N N . VAL A 1 101 ? -3.491 4.845 17.349 1.00 95.31 101 VAL A N 1
ATOM 826 C CA . VAL A 1 101 ? -2.541 3.794 17.739 1.00 95.31 101 VAL A CA 1
ATOM 827 C C . VAL A 1 101 ? -1.286 4.411 18.351 1.00 95.31 101 VAL A C 1
ATOM 829 O O . VAL A 1 101 ? -0.946 5.557 18.041 1.00 95.31 101 VAL A O 1
ATOM 832 N N . SER A 1 102 ? -0.591 3.665 19.208 1.00 94.88 102 SER A N 1
ATOM 833 C CA . SER A 1 102 ? 0.717 4.061 19.740 1.00 94.88 102 SER A CA 1
ATOM 834 C C . SER A 1 102 ? 1.812 4.025 18.662 1.00 94.88 102 SER A C 1
ATOM 836 O O . SER A 1 102 ? 1.601 3.570 17.537 1.00 94.88 102 SER A O 1
ATOM 838 N N . ILE A 1 103 ? 3.013 4.505 19.000 1.00 94.75 103 ILE A N 1
ATOM 839 C CA . ILE A 1 103 ? 4.177 4.434 18.102 1.00 94.75 103 ILE A CA 1
ATOM 840 C C . ILE A 1 103 ? 4.596 2.974 17.875 1.00 94.75 103 ILE A C 1
ATOM 842 O O . ILE A 1 103 ? 4.934 2.594 16.756 1.00 94.75 103 ILE A O 1
ATOM 846 N N . GLU A 1 104 ? 4.550 2.151 18.921 1.00 97.06 104 GLU A N 1
ATOM 847 C CA . GLU A 1 104 ? 4.889 0.727 18.871 1.00 97.06 104 GLU A CA 1
ATOM 848 C C . GLU A 1 104 ? 3.879 -0.051 18.021 1.00 97.06 104 GLU A C 1
ATOM 850 O O . GLU A 1 104 ? 4.268 -0.850 17.170 1.00 97.06 104 GLU A O 1
ATOM 855 N N . GLU A 1 105 ? 2.588 0.233 18.202 1.00 98.00 105 GLU A N 1
ATOM 856 C CA . GLU A 1 105 ? 1.515 -0.338 17.388 1.00 98.00 105 GLU A CA 1
ATOM 857 C C . GLU A 1 105 ? 1.633 0.090 15.921 1.00 98.00 105 GLU A C 1
ATOM 859 O O . GLU A 1 105 ? 1.473 -0.741 15.028 1.00 98.00 105 GLU A O 1
ATOM 864 N N . LEU A 1 106 ? 1.959 1.363 15.651 1.00 97.44 106 LEU A N 1
ATOM 865 C CA . LEU A 1 106 ? 2.206 1.833 14.289 1.00 97.44 106 LEU A CA 1
ATOM 866 C C . LEU A 1 106 ? 3.352 1.047 13.638 1.00 97.44 106 LEU A C 1
ATOM 868 O O . LEU A 1 106 ? 3.185 0.581 12.516 1.00 97.44 106 LEU A O 1
ATOM 872 N N . ALA A 1 107 ? 4.475 0.852 14.333 1.00 97.38 107 ALA A N 1
ATOM 873 C CA . ALA A 1 107 ? 5.617 0.111 13.795 1.00 97.38 107 ALA A CA 1
ATOM 874 C C . ALA A 1 107 ? 5.264 -1.351 13.453 1.00 97.38 107 ALA A C 1
ATOM 876 O O . ALA A 1 107 ? 5.712 -1.881 12.435 1.00 97.38 107 ALA A O 1
ATOM 877 N N . GLU A 1 108 ? 4.425 -2.004 14.265 1.00 98.31 108 GLU A N 1
ATOM 878 C CA . GLU A 1 108 ? 3.927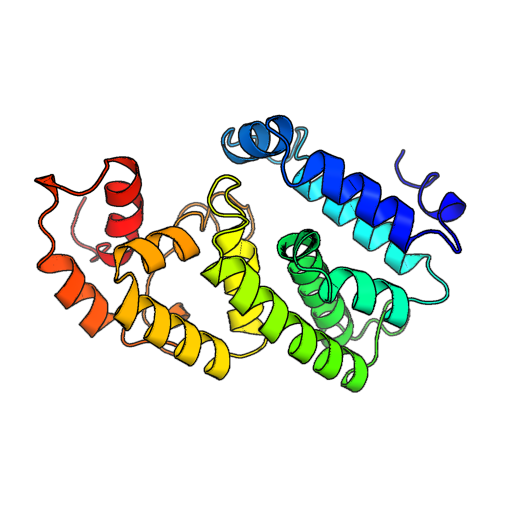 -3.350 13.963 1.00 98.31 108 GLU A CA 1
ATOM 879 C C . GLU A 1 108 ? 3.043 -3.359 12.707 1.00 98.31 108 GLU A C 1
ATOM 881 O O . GLU A 1 108 ? 3.230 -4.189 11.813 1.00 98.31 108 GLU A O 1
ATOM 886 N N . LEU A 1 109 ? 2.098 -2.421 12.615 1.00 98.56 109 LEU A N 1
ATOM 887 C CA . LEU A 1 109 ? 1.201 -2.285 11.467 1.00 98.56 109 LEU A CA 1
ATOM 888 C C . LEU A 1 109 ? 1.973 -1.990 10.174 1.00 98.56 109 LEU A C 1
ATOM 890 O O . LEU A 1 109 ? 1.670 -2.557 9.126 1.00 98.56 109 LEU A O 1
ATOM 894 N N . GLU A 1 110 ? 2.997 -1.145 10.255 1.00 97.94 110 GLU A N 1
ATOM 895 C CA . GLU A 1 110 ? 3.918 -0.856 9.160 1.00 97.94 110 GLU A CA 1
ATOM 896 C C . GLU A 1 110 ? 4.675 -2.118 8.710 1.00 97.94 110 GLU A C 1
ATOM 898 O O . GLU A 1 110 ? 4.770 -2.377 7.510 1.00 97.94 110 G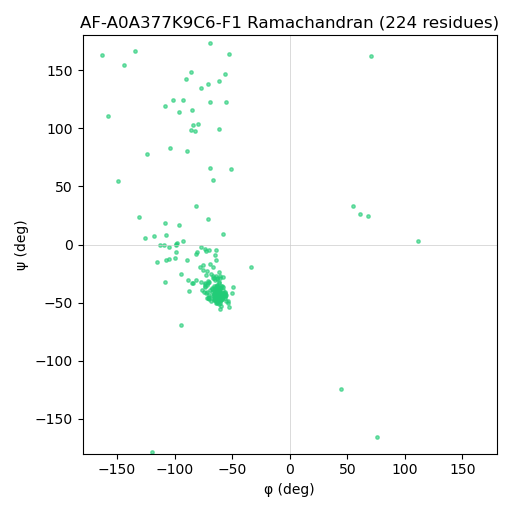LU A O 1
ATOM 903 N N . GLY A 1 111 ? 5.138 -2.956 9.645 1.00 97.94 111 GLY A N 1
ATOM 904 C CA . GLY A 1 111 ? 5.759 -4.248 9.333 1.00 97.94 111 GLY A CA 1
ATOM 905 C C . GLY A 1 111 ? 4.812 -5.227 8.627 1.00 97.94 111 GLY A C 1
ATOM 906 O O . GLY A 1 111 ? 5.204 -5.888 7.663 1.00 97.94 111 GLY A O 1
ATOM 907 N N . ILE A 1 112 ? 3.545 -5.285 9.049 1.00 98.19 112 ILE A N 1
ATOM 908 C CA . ILE A 1 112 ? 2.501 -6.080 8.377 1.00 98.19 112 ILE A CA 1
ATOM 909 C C . ILE A 1 112 ? 2.273 -5.561 6.953 1.00 98.19 112 ILE A C 1
ATOM 911 O O . ILE A 1 112 ? 2.241 -6.340 5.997 1.00 98.19 112 ILE A O 1
ATOM 915 N N . PHE A 1 113 ? 2.154 -4.241 6.801 1.00 98.31 113 PHE A N 1
ATOM 916 C CA . PHE A 1 113 ? 1.902 -3.620 5.507 1.00 98.31 113 PHE A CA 1
ATOM 917 C C . PHE A 1 113 ? 3.031 -3.841 4.510 1.00 98.31 113 PHE A C 1
ATOM 919 O O . PHE A 1 113 ? 2.747 -4.035 3.334 1.00 98.31 113 PHE A O 1
ATOM 926 N N . GLN A 1 114 ? 4.293 -3.861 4.953 1.00 97.94 114 GLN A N 1
ATOM 927 C CA . GLN A 1 114 ? 5.423 -4.172 4.073 1.00 97.94 114 GLN A CA 1
ATOM 928 C C . GLN A 1 114 ? 5.201 -5.500 3.340 1.00 97.94 114 GLN A C 1
ATOM 930 O O . GLN A 1 114 ? 5.304 -5.554 2.118 1.00 97.94 114 GLN A O 1
ATOM 935 N N . GLN A 1 115 ? 4.819 -6.555 4.064 1.00 97.19 115 GLN A N 1
ATOM 936 C CA . GLN A 1 115 ? 4.581 -7.877 3.474 1.00 97.19 115 GLN A CA 1
ATOM 937 C C . GLN A 1 115 ? 3.387 -7.868 2.511 1.00 97.19 115 GLN A C 1
ATOM 939 O O . GLN A 1 115 ? 3.465 -8.420 1.411 1.00 97.19 115 GLN A O 1
ATOM 944 N N . VAL A 1 116 ? 2.304 -7.189 2.899 1.00 97.94 116 VAL A N 1
ATOM 945 C CA . VAL A 1 116 ? 1.108 -7.021 2.064 1.00 97.94 116 VAL A CA 1
ATOM 946 C C . VAL A 1 116 ? 1.445 -6.283 0.769 1.00 97.94 116 VAL A C 1
ATOM 948 O O . VAL A 1 116 ? 1.124 -6.779 -0.309 1.00 97.94 116 VAL A O 1
ATOM 951 N N . ALA A 1 117 ? 2.132 -5.143 0.861 1.00 97.50 117 ALA A N 1
ATOM 952 C CA . ALA A 1 117 ? 2.512 -4.298 -0.264 1.00 97.50 117 ALA A CA 1
ATOM 953 C C . ALA A 1 117 ? 3.384 -5.051 -1.278 1.00 97.50 117 ALA A C 1
ATOM 955 O O . ALA A 1 117 ? 3.106 -5.011 -2.475 1.00 97.50 117 ALA A O 1
ATOM 956 N N . ILE A 1 118 ? 4.392 -5.796 -0.814 1.00 95.81 118 ILE A N 1
ATOM 957 C CA . ILE A 1 118 ? 5.248 -6.606 -1.693 1.00 95.81 118 ILE A CA 1
ATOM 958 C C . ILE A 1 118 ? 4.425 -7.634 -2.456 1.00 95.81 118 ILE A C 1
ATOM 960 O O . ILE A 1 118 ? 4.567 -7.759 -3.674 1.00 95.81 118 ILE A O 1
ATOM 964 N N . LYS A 1 119 ? 3.548 -8.358 -1.756 1.00 96.44 119 LYS A N 1
ATOM 965 C CA . LYS A 1 119 ? 2.732 -9.392 -2.380 1.00 96.44 119 LYS A CA 1
ATOM 966 C C . LYS A 1 119 ? 1.791 -8.810 -3.430 1.00 96.44 119 LYS A C 1
ATOM 968 O O . LYS A 1 119 ? 1.795 -9.283 -4.561 1.00 96.44 119 LYS A O 1
ATOM 973 N N . VAL A 1 120 ? 1.032 -7.765 -3.097 1.00 96.69 120 VAL A N 1
ATOM 974 C CA . VAL A 1 120 ? 0.048 -7.184 -4.029 1.00 96.69 120 VAL A CA 1
ATOM 975 C C . VAL A 1 120 ? 0.702 -6.541 -5.253 1.00 96.69 120 VAL A C 1
ATOM 977 O O . VAL A 1 120 ? 0.155 -6.654 -6.349 1.00 96.69 120 VAL A O 1
ATOM 980 N N . LEU A 1 121 ? 1.873 -5.910 -5.089 1.00 95.81 121 LEU A N 1
ATOM 981 C CA . LEU A 1 121 ? 2.629 -5.314 -6.195 1.00 95.81 121 LEU A CA 1
ATOM 982 C C . LEU A 1 121 ? 3.303 -6.382 -7.069 1.00 95.81 121 LEU A C 1
ATOM 984 O O . LEU A 1 121 ? 3.375 -6.212 -8.286 1.00 95.81 121 LEU A O 1
ATOM 988 N N . SER A 1 122 ? 3.780 -7.481 -6.482 1.00 94.31 122 SER A N 1
ATOM 989 C CA . SER A 1 122 ? 4.367 -8.600 -7.238 1.00 94.31 122 SER A CA 1
ATOM 990 C C . SER A 1 122 ? 3.300 -9.360 -8.029 1.00 94.31 122 SER A C 1
ATOM 992 O O . SER A 1 122 ? 3.482 -9.638 -9.210 1.00 94.31 122 SER A O 1
ATOM 994 N N . ASP A 1 123 ? 2.150 -9.617 -7.401 1.00 95.25 123 ASP A N 1
ATOM 995 C CA . ASP A 1 123 ? 1.012 -10.326 -8.001 1.00 95.25 123 ASP A CA 1
ATOM 996 C C . ASP A 1 123 ? 0.195 -9.439 -8.964 1.00 95.25 123 ASP A C 1
ATOM 998 O O . ASP A 1 123 ? -0.770 -9.905 -9.570 1.00 95.25 123 ASP A O 1
ATOM 1002 N N . LYS A 1 124 ? 0.567 -8.158 -9.106 1.00 93.44 124 LYS A N 1
ATOM 1003 C CA . LYS A 1 124 ? -0.094 -7.154 -9.955 1.00 93.44 124 LYS A CA 1
ATOM 1004 C C . LYS A 1 124 ? -1.595 -6.986 -9.681 1.00 93.44 124 LYS A C 1
ATOM 1006 O O . LYS A 1 124 ? -2.367 -6.684 -10.591 1.00 93.44 124 LYS A O 1
ATOM 1011 N N . ILE A 1 125 ? -2.028 -7.160 -8.429 1.00 94.62 125 ILE A N 1
ATOM 1012 C CA . ILE A 1 125 ? -3.458 -7.201 -8.055 1.00 94.62 125 ILE A CA 1
ATOM 1013 C C . ILE A 1 125 ? -4.193 -5.907 -8.443 1.00 94.62 125 ILE A C 1
ATOM 1015 O O . ILE A 1 125 ? -5.354 -5.949 -8.847 1.00 94.62 125 ILE A O 1
ATOM 1019 N N . TYR A 1 126 ? -3.516 -4.760 -8.347 1.00 90.56 126 TYR A N 1
ATOM 1020 C CA . TYR A 1 126 ? -4.105 -3.439 -8.596 1.00 90.56 126 TYR A CA 1
ATOM 1021 C C . TYR A 1 126 ? -3.655 -2.783 -9.901 1.00 90.56 126 TYR A C 1
ATOM 1023 O O . TYR A 1 126 ? -3.992 -1.621 -10.135 1.00 90.56 126 TYR A O 1
ATOM 1031 N N . PHE A 1 127 ? -2.925 -3.507 -10.753 1.00 87.00 127 PHE A N 1
ATOM 1032 C CA . PHE A 1 127 ? -2.393 -2.975 -12.007 1.00 87.00 127 PHE A CA 1
ATOM 1033 C C . PHE A 1 127 ? -3.496 -2.382 -12.897 1.00 87.00 127 PHE A C 1
ATOM 1035 O O . PHE A 1 127 ? -3.413 -1.229 -13.308 1.00 87.00 127 PHE A O 1
ATOM 1042 N N . ASP A 1 128 ? -4.591 -3.118 -13.104 1.00 84.69 128 ASP A N 1
ATOM 1043 C CA . ASP A 1 128 ? -5.709 -2.677 -13.949 1.00 84.69 128 ASP A CA 1
ATOM 1044 C C . ASP A 1 128 ? -6.583 -1.572 -13.330 1.00 84.69 128 ASP A C 1
ATOM 1046 O O . ASP A 1 128 ? -7.499 -1.077 -13.999 1.00 84.69 128 ASP A O 1
ATOM 1050 N N . TYR A 1 129 ? -6.328 -1.209 -12.070 1.00 82.25 129 TYR A N 1
ATOM 1051 C CA . TYR A 1 129 ? -7.158 -0.311 -11.264 1.00 82.25 129 TYR A CA 1
ATOM 1052 C C . TYR A 1 129 ? -6.433 0.972 -10.843 1.00 82.25 129 TYR A C 1
ATOM 1054 O O . TYR A 1 129 ? -7.003 1.746 -10.083 1.00 82.25 129 TYR A O 1
ATOM 1062 N N . HIS A 1 130 ? -5.217 1.222 -11.345 1.00 81.88 130 HIS A N 1
ATOM 1063 C CA . HIS A 1 130 ? -4.461 2.471 -11.140 1.00 81.88 130 HIS A CA 1
ATOM 1064 C C . HIS A 1 130 ? -4.119 2.797 -9.673 1.00 81.88 130 HIS A C 1
ATOM 1066 O O . HIS A 1 130 ? -3.950 3.960 -9.318 1.00 81.88 130 HIS A O 1
ATOM 1072 N N . LEU A 1 131 ? -4.011 1.783 -8.801 1.00 87.81 131 LEU A N 1
ATOM 1073 C CA . LEU A 1 131 ? -3.748 1.971 -7.359 1.00 87.81 131 LEU A CA 1
ATOM 1074 C C . LEU A 1 131 ? -2.374 1.458 -6.889 1.00 87.81 131 LEU A C 1
ATOM 1076 O O . LEU A 1 131 ? -2.037 1.597 -5.713 1.00 87.81 131 LEU A O 1
ATOM 1080 N N . GLU A 1 132 ? -1.548 0.892 -7.773 1.00 90.88 132 GLU A N 1
ATOM 1081 C CA . GLU A 1 132 ? -0.218 0.379 -7.393 1.00 90.88 132 GLU A CA 1
ATOM 1082 C C . GLU A 1 132 ? 0.725 1.480 -6.896 1.00 90.88 132 GLU A C 1
ATOM 1084 O O . GLU A 1 132 ? 1.477 1.268 -5.945 1.00 90.88 132 GLU A O 1
ATOM 1089 N N . SER A 1 133 ? 0.625 2.681 -7.466 1.00 85.69 133 SER A N 1
ATOM 1090 C CA . SER A 1 133 ? 1.419 3.841 -7.058 1.00 85.69 133 SER A CA 1
ATOM 1091 C C . SER A 1 133 ? 1.130 4.279 -5.618 1.00 85.69 133 SER A C 1
ATOM 1093 O O . SER A 1 133 ? 2.053 4.624 -4.875 1.00 85.69 133 SER A O 1
ATOM 1095 N N . HIS A 1 134 ? -0.137 4.206 -5.194 1.00 86.44 134 HIS A N 1
ATOM 1096 C CA . HIS A 1 134 ? -0.562 4.509 -3.825 1.00 86.44 134 HIS A CA 1
ATOM 1097 C C . HIS A 1 134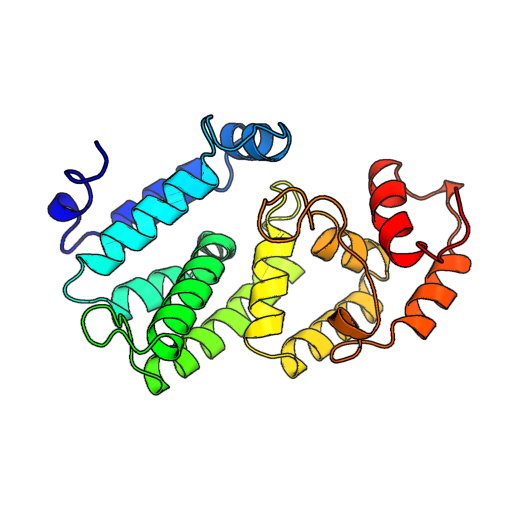 ? 0.100 3.560 -2.821 1.00 86.44 134 HIS A C 1
ATOM 1099 O O . HIS A 1 134 ? 0.660 4.001 -1.815 1.00 86.44 134 HIS A O 1
ATOM 1105 N N . ILE A 1 135 ? 0.083 2.262 -3.130 1.00 94.19 135 ILE A N 1
ATOM 1106 C CA . ILE A 1 135 ? 0.680 1.214 -2.296 1.00 94.19 135 ILE A CA 1
ATOM 1107 C C . ILE A 1 135 ? 2.203 1.380 -2.254 1.00 94.19 135 ILE A C 1
ATOM 1109 O O . ILE A 1 135 ? 2.806 1.363 -1.181 1.00 94.19 135 ILE A O 1
ATOM 1113 N N . PHE A 1 136 ? 2.824 1.588 -3.416 1.00 93.62 136 PHE A N 1
ATOM 1114 C CA . PHE A 1 136 ? 4.269 1.732 -3.544 1.00 93.62 136 PHE A CA 1
ATOM 1115 C C . PHE A 1 136 ? 4.819 2.915 -2.742 1.00 93.62 136 PHE A C 1
ATOM 1117 O O . PHE A 1 136 ? 5.822 2.781 -2.040 1.00 93.62 136 PHE A O 1
ATOM 1124 N N . PHE A 1 137 ? 4.174 4.082 -2.802 1.00 89.19 137 PHE A N 1
ATOM 1125 C CA . PHE A 1 137 ? 4.673 5.234 -2.056 1.00 89.19 137 PHE A CA 1
ATOM 1126 C C . PHE A 1 137 ? 4.514 5.093 -0.557 1.00 89.19 137 PHE A C 1
ATOM 1128 O O . PHE A 1 137 ? 5.351 5.607 0.186 1.00 89.19 137 PHE A O 1
ATOM 1135 N N . GLU A 1 138 ? 3.472 4.411 -0.098 1.00 93.56 138 GLU A N 1
ATOM 1136 C CA . GLU A 1 138 ? 3.374 4.127 1.321 1.00 93.56 138 GLU A CA 1
ATOM 1137 C C . GLU A 1 138 ? 4.436 3.119 1.760 1.00 93.56 138 GLU A C 1
ATOM 1139 O O . GLU A 1 138 ? 5.080 3.354 2.777 1.00 93.56 138 GLU A O 1
ATOM 1144 N N . LEU A 1 139 ? 4.730 2.092 0.953 1.00 95.19 139 LEU A N 1
ATOM 1145 C CA . LEU A 1 139 ? 5.859 1.189 1.201 1.00 95.19 139 LEU A CA 1
ATOM 1146 C C . LEU A 1 139 ? 7.184 1.964 1.318 1.00 95.19 139 LEU A C 1
ATOM 1148 O O . LEU A 1 139 ? 7.929 1.753 2.274 1.00 95.19 139 LEU A O 1
ATOM 1152 N N . LYS A 1 140 ? 7.429 2.937 0.426 1.00 93.12 140 LYS A N 1
ATOM 1153 C CA . LYS A 1 140 ? 8.601 3.830 0.500 1.00 93.12 140 LYS A CA 1
ATOM 1154 C C . LYS A 1 140 ? 8.662 4.619 1.805 1.00 93.12 140 LYS A C 1
ATOM 1156 O O . LYS A 1 140 ? 9.741 4.757 2.375 1.00 93.12 140 LYS A O 1
ATOM 1161 N N . ARG A 1 141 ? 7.531 5.171 2.258 1.00 91.50 141 ARG A N 1
ATOM 1162 C CA . ARG A 1 141 ? 7.460 5.946 3.512 1.00 91.50 141 ARG A CA 1
ATOM 1163 C C . ARG A 1 141 ? 7.687 5.073 4.737 1.00 91.50 141 ARG A C 1
ATOM 1165 O O . ARG A 1 141 ? 8.297 5.534 5.692 1.00 91.50 141 ARG A O 1
ATOM 1172 N N . VAL A 1 142 ? 7.178 3.849 4.690 1.00 93.06 142 VAL A N 1
ATOM 1173 C CA . VAL A 1 142 ? 7.293 2.852 5.750 1.00 93.06 142 VAL A CA 1
ATOM 1174 C C . VAL A 1 142 ? 8.728 2.329 5.857 1.00 93.06 142 VAL A C 1
ATOM 1176 O O . VAL A 1 142 ? 9.267 2.224 6.953 1.00 93.06 142 VAL A O 1
ATOM 1179 N N . SER A 1 143 ? 9.362 1.985 4.733 1.00 93.94 143 SER A N 1
ATOM 1180 C CA . SER A 1 143 ? 10.740 1.495 4.722 1.00 93.94 143 SER A CA 1
ATOM 1181 C C . SER A 1 143 ? 11.408 1.683 3.362 1.00 93.94 143 SER A C 1
ATOM 1183 O O . SER A 1 143 ? 11.112 0.982 2.388 1.00 93.94 143 SER A O 1
ATOM 1185 N N . SER A 1 144 ? 12.381 2.593 3.309 1.00 92.31 144 SER A N 1
ATOM 1186 C CA . SER A 1 144 ? 13.229 2.794 2.131 1.00 92.31 144 SER A CA 1
ATOM 1187 C C . SER A 1 144 ? 14.038 1.540 1.792 1.00 92.31 144 SER A C 1
ATOM 1189 O O . SER A 1 144 ? 14.132 1.185 0.620 1.00 92.31 144 SER A O 1
ATOM 1191 N N 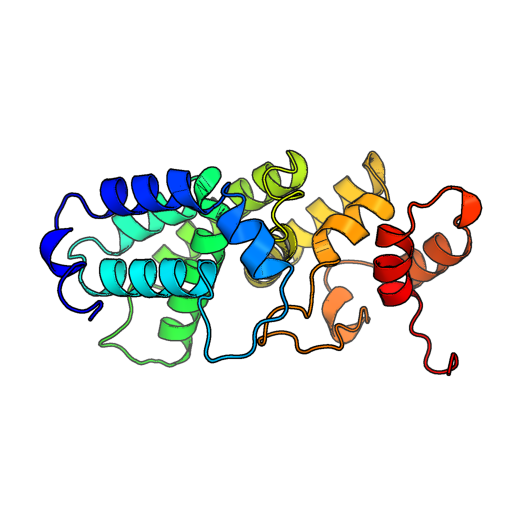. GLN A 1 145 ? 14.545 0.826 2.804 1.00 92.75 145 GLN A N 1
ATOM 1192 C CA . GLN A 1 145 ? 15.310 -0.407 2.616 1.00 92.75 145 GLN A CA 1
ATOM 1193 C C . GLN A 1 145 ? 14.475 -1.490 1.918 1.00 92.75 145 GLN A C 1
ATOM 1195 O O . GLN A 1 145 ? 14.867 -1.964 0.854 1.00 92.75 145 GLN A O 1
ATOM 1200 N N . PHE A 1 146 ? 13.301 -1.835 2.463 1.00 92.12 146 PHE A N 1
ATOM 1201 C CA . PHE A 1 146 ? 12.426 -2.850 1.856 1.00 92.12 146 PHE A CA 1
ATOM 1202 C C . PHE A 1 146 ? 11.976 -2.446 0.450 1.00 92.12 146 PHE A C 1
ATOM 1204 O O . PHE A 1 146 ? 11.893 -3.280 -0.450 1.00 92.12 146 PHE A O 1
ATOM 1211 N N . THR A 1 147 ? 11.718 -1.154 0.241 1.00 94.44 147 THR A N 1
ATOM 1212 C CA . THR A 1 147 ? 11.360 -0.631 -1.082 1.00 94.44 147 THR A CA 1
ATOM 1213 C C . THR A 1 147 ? 12.509 -0.780 -2.076 1.00 94.44 147 THR A C 1
ATOM 1215 O O . THR A 1 147 ? 12.273 -1.130 -3.229 1.00 94.44 147 THR A O 1
ATOM 1218 N N . SER A 1 148 ? 13.751 -0.537 -1.648 1.00 93.88 148 SER A N 1
ATOM 1219 C CA . SER A 1 148 ? 14.935 -0.701 -2.493 1.00 93.88 148 SER A CA 1
ATOM 1220 C C . SER A 1 148 ? 15.141 -2.162 -2.892 1.00 93.88 148 SER A C 1
ATOM 1222 O O . SER A 1 148 ? 15.314 -2.454 -4.074 1.00 93.88 148 SER A O 1
ATOM 1224 N N . GLU A 1 149 ? 15.028 -3.089 -1.936 1.00 94.44 149 GLU A N 1
ATOM 1225 C CA . GLU A 1 149 ? 15.124 -4.533 -2.188 1.00 94.44 149 GLU A CA 1
ATOM 1226 C C . GLU A 1 149 ? 14.048 -5.007 -3.180 1.00 94.44 149 GLU A C 1
ATOM 1228 O O . GLU A 1 149 ? 14.339 -5.753 -4.118 1.00 94.44 149 GLU A O 1
ATOM 1233 N N . PHE A 1 150 ? 12.817 -4.514 -3.029 1.00 94.69 150 PHE A N 1
ATOM 1234 C CA . PHE A 1 150 ? 11.723 -4.789 -3.957 1.00 94.69 150 PHE A CA 1
ATOM 1235 C C . PHE A 1 150 ? 11.965 -4.231 -5.358 1.00 94.69 150 PHE A C 1
ATOM 1237 O O . PHE A 1 150 ? 11.779 -4.928 -6.350 1.00 94.69 150 PHE A O 1
ATOM 1244 N N . ILE A 1 151 ? 12.397 -2.976 -5.475 1.00 92.25 151 ILE A N 1
ATOM 1245 C CA . ILE A 1 151 ? 12.672 -2.391 -6.789 1.00 92.25 151 ILE A CA 1
ATOM 1246 C C . ILE A 1 151 ? 13.843 -3.103 -7.467 1.00 92.25 151 ILE A C 1
ATOM 1248 O O . ILE A 1 151 ? 13.785 -3.352 -8.670 1.00 92.25 151 ILE A O 1
ATOM 1252 N N . ALA A 1 152 ? 14.872 -3.492 -6.715 1.00 91.81 152 ALA A N 1
ATOM 1253 C CA . ALA A 1 152 ? 15.969 -4.291 -7.243 1.00 91.81 152 ALA A CA 1
ATOM 1254 C C . ALA A 1 152 ? 15.473 -5.639 -7.794 1.00 91.81 152 ALA A C 1
ATOM 1256 O O . ALA A 1 152 ? 15.882 -6.031 -8.891 1.00 91.81 152 ALA A O 1
ATOM 1257 N N . SER A 1 153 ? 14.557 -6.318 -7.089 1.00 92.94 153 SER A N 1
ATOM 1258 C CA . SER A 1 153 ? 13.976 -7.574 -7.574 1.00 92.94 153 SER A CA 1
ATOM 1259 C C . SER A 1 153 ? 13.155 -7.360 -8.850 1.00 92.94 153 SER A C 1
ATOM 1261 O O . SER A 1 153 ? 13.425 -8.034 -9.844 1.00 92.94 153 SER A O 1
ATOM 1263 N N . VAL A 1 154 ? 12.278 -6.349 -8.883 1.00 92.19 154 VAL A N 1
ATOM 1264 C CA . VAL A 1 154 ? 11.487 -5.966 -10.068 1.00 92.19 154 VAL A CA 1
ATOM 1265 C C . VAL A 1 154 ? 12.381 -5.675 -11.273 1.00 92.19 154 VAL A C 1
ATOM 1267 O O . VAL A 1 154 ? 12.121 -6.153 -12.376 1.00 92.19 154 VAL A O 1
ATOM 1270 N N . LEU A 1 155 ? 13.458 -4.911 -11.080 1.00 88.62 155 LEU A N 1
ATOM 1271 C CA . LEU A 1 155 ? 14.400 -4.571 -12.148 1.00 88.62 155 LEU A CA 1
ATOM 1272 C C . LEU A 1 155 ? 15.155 -5.795 -12.682 1.00 88.62 155 LEU A C 1
ATOM 1274 O O . LEU A 1 155 ? 15.547 -5.794 -13.849 1.00 88.62 155 LEU A O 1
ATOM 1278 N N . SER A 1 156 ? 15.365 -6.817 -11.848 1.00 86.94 156 SER A N 1
ATOM 1279 C CA . SER A 1 156 ? 16.042 -8.058 -12.234 1.00 86.94 156 SER A CA 1
ATOM 1280 C C . SER A 1 156 ? 15.136 -9.063 -12.956 1.00 86.94 156 SER A C 1
ATOM 1282 O O . SER A 1 156 ? 15.632 -9.806 -13.801 1.00 86.94 156 SER A O 1
ATOM 1284 N N . SER A 1 157 ? 13.833 -9.083 -12.647 1.00 83.06 157 SER A N 1
ATOM 1285 C CA . SER A 1 157 ? 12.856 -10.015 -13.225 1.00 83.06 157 SER A CA 1
ATOM 1286 C C . SER A 1 157 ? 12.136 -9.425 -14.439 1.00 83.06 157 SER A C 1
ATOM 1288 O O . SER A 1 157 ? 12.341 -9.857 -15.571 1.00 83.06 157 SER A O 1
ATOM 1290 N N . ASP A 1 158 ? 11.293 -8.426 -14.191 1.00 76.69 158 ASP A N 1
ATOM 1291 C CA . ASP A 1 158 ? 10.316 -7.870 -15.132 1.00 76.69 158 ASP A CA 1
ATOM 1292 C C . ASP A 1 158 ? 10.824 -6.579 -15.791 1.00 76.69 158 ASP A C 1
ATOM 1294 O O . ASP A 1 158 ? 10.266 -6.080 -16.774 1.00 76.69 158 ASP A O 1
ATOM 1298 N N . GLY A 1 159 ? 11.917 -6.041 -15.252 1.00 83.94 159 GLY A N 1
ATOM 1299 C CA . GLY A 1 159 ? 12.682 -4.949 -15.819 1.00 83.94 159 GLY A CA 1
ATOM 1300 C C . GLY A 1 159 ? 12.028 -3.578 -15.665 1.00 83.94 159 GLY A C 1
ATOM 1301 O O . GLY A 1 159 ? 11.099 -3.346 -14.889 1.00 83.94 159 GLY A O 1
ATOM 1302 N N . LEU A 1 160 ? 12.554 -2.624 -16.434 1.00 82.06 160 LEU A N 1
ATOM 1303 C CA . LEU A 1 160 ? 12.193 -1.211 -16.321 1.00 82.06 160 LEU A CA 1
ATOM 1304 C C . LEU A 1 160 ? 10.712 -0.940 -16.639 1.00 82.06 160 LEU A C 1
ATOM 1306 O O . LEU A 1 160 ? 10.134 -0.019 -16.069 1.00 82.06 160 LEU A O 1
ATOM 1310 N N . ILE A 1 161 ? 10.084 -1.744 -17.505 1.00 81.38 161 ILE A N 1
ATOM 1311 C CA . ILE A 1 161 ? 8.661 -1.586 -17.847 1.00 81.38 161 ILE A CA 1
ATOM 1312 C C . ILE A 1 161 ? 7.796 -1.796 -16.605 1.00 81.38 161 ILE A C 1
ATOM 1314 O O . ILE A 1 161 ? 6.966 -0.943 -16.308 1.00 81.38 161 ILE A O 1
ATOM 1318 N N . ARG A 1 162 ? 8.033 -2.860 -15.828 1.00 87.25 162 ARG A N 1
ATOM 1319 C CA . ARG A 1 162 ? 7.254 -3.113 -14.611 1.00 87.25 162 ARG A CA 1
ATOM 1320 C C . ARG A 1 162 ? 7.440 -2.018 -13.570 1.00 87.25 162 ARG A C 1
ATOM 1322 O O . ARG A 1 162 ? 6.480 -1.594 -12.937 1.00 87.25 162 ARG A O 1
ATOM 1329 N N . MET A 1 163 ? 8.659 -1.512 -13.425 1.00 86.12 163 MET A N 1
ATOM 1330 C CA . MET A 1 163 ? 8.892 -0.361 -12.560 1.00 86.12 163 MET A CA 1
ATOM 1331 C C . MET A 1 163 ? 8.055 0.850 -13.004 1.00 86.12 163 MET A C 1
ATOM 1333 O O . MET A 1 163 ? 7.439 1.497 -12.160 1.00 86.12 163 MET A O 1
ATOM 1337 N N . CYS A 1 164 ? 7.981 1.125 -14.313 1.00 78.12 164 CYS A N 1
ATOM 1338 C CA . CYS A 1 164 ? 7.135 2.188 -14.860 1.00 78.12 164 CYS A CA 1
ATOM 1339 C C . CYS A 1 164 ? 5.646 1.949 -14.594 1.00 78.12 164 CYS A C 1
AT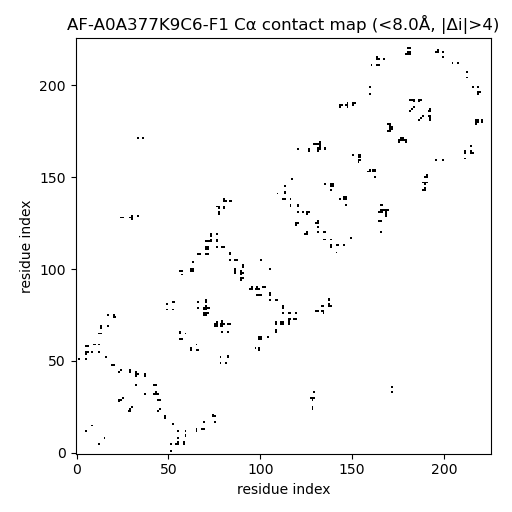OM 1341 O O . CYS A 1 164 ? 4.936 2.914 -14.360 1.00 78.12 164 CYS A O 1
ATOM 1343 N N . GLU A 1 165 ? 5.169 0.704 -14.637 1.00 81.94 165 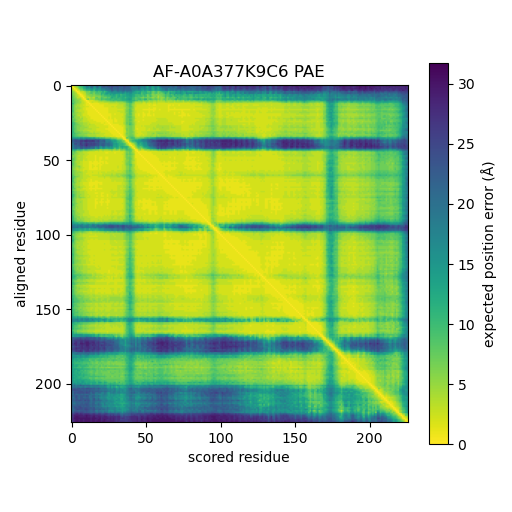GLU A N 1
ATOM 1344 C CA . GLU A 1 165 ? 3.780 0.361 -14.295 1.00 81.94 165 GLU A CA 1
ATOM 1345 C C . GLU A 1 165 ? 3.457 0.751 -12.846 1.00 81.94 165 GLU A C 1
ATOM 1347 O O . GLU A 1 165 ? 2.456 1.412 -12.589 1.00 81.94 165 GLU A O 1
ATOM 1352 N N . ILE A 1 166 ? 4.347 0.409 -11.911 1.00 86.81 166 ILE A N 1
ATOM 1353 C CA . ILE A 1 166 ? 4.148 0.641 -10.474 1.00 86.81 166 ILE A CA 1
ATOM 1354 C C . ILE A 1 166 ? 4.122 2.139 -10.148 1.00 86.81 166 ILE A C 1
ATOM 1356 O O . ILE A 1 166 ? 3.275 2.597 -9.383 1.00 86.81 166 ILE A O 1
ATOM 1360 N N . ILE A 1 167 ? 5.053 2.913 -10.714 1.00 80.00 167 ILE A N 1
ATOM 1361 C CA . ILE A 1 167 ? 5.195 4.349 -10.413 1.00 80.00 167 ILE A CA 1
ATOM 1362 C C . ILE A 1 167 ? 4.519 5.253 -11.449 1.00 80.00 167 ILE A C 1
ATOM 1364 O O . ILE A 1 167 ? 4.644 6.470 -11.365 1.00 80.00 167 ILE A O 1
ATOM 1368 N N . GLY A 1 168 ? 3.871 4.693 -12.467 1.00 68.00 168 GLY A N 1
ATOM 1369 C CA . GLY A 1 168 ? 3.425 5.441 -13.644 1.00 68.00 168 GLY A CA 1
ATOM 1370 C C . GLY A 1 168 ? 2.219 6.331 -13.379 1.00 68.00 168 GLY A C 1
ATOM 1371 O O . GLY A 1 168 ? 2.161 7.457 -13.866 1.00 68.00 168 GLY A O 1
ATOM 1372 N N . GLU A 1 169 ? 1.298 5.865 -12.540 1.00 66.56 169 GLU A N 1
ATOM 1373 C CA . GLU A 1 169 ? 0.055 6.566 -12.185 1.00 66.56 169 GLU A CA 1
ATOM 1374 C C . GLU A 1 169 ? 0.259 7.629 -11.097 1.00 66.56 169 GLU A C 1
ATOM 1376 O O . GLU A 1 169 ? -0.579 7.857 -10.227 1.00 66.56 169 GLU A O 1
ATOM 1381 N N . THR A 1 170 ? 1.425 8.264 -11.088 1.00 58.97 170 THR A N 1
ATOM 1382 C CA . THR A 1 170 ? 1.807 9.243 -10.075 1.00 58.97 170 THR A CA 1
ATOM 1383 C C . THR A 1 170 ? 1.512 10.646 -10.599 1.00 58.97 170 THR A C 1
ATOM 1385 O O . THR A 1 170 ? 2.085 11.102 -11.585 1.00 58.97 170 THR A O 1
ATOM 1388 N N . GLY A 1 171 ? 0.561 11.338 -9.959 1.00 46.97 171 GLY A N 1
ATOM 1389 C CA . GLY A 1 171 ? 0.150 12.701 -10.334 1.00 46.97 171 GLY A CA 1
ATOM 1390 C C . GLY A 1 171 ? -1.256 12.858 -10.931 1.00 46.97 171 GLY A C 1
ATOM 1391 O O . GLY A 1 171 ? -1.635 13.978 -11.275 1.00 46.97 171 GLY A O 1
ATOM 1392 N N . SER A 1 172 ? -2.050 11.785 -11.018 1.00 42.72 172 SER A N 1
ATOM 1393 C CA . SER A 1 172 ? -3.515 11.864 -11.187 1.00 42.72 172 SER A CA 1
ATOM 1394 C C . SER A 1 172 ? -4.233 12.188 -9.866 1.00 42.72 172 SER A C 1
ATOM 1396 O O . SER A 1 172 ? -5.346 12.716 -9.870 1.00 42.72 172 SER A O 1
ATOM 1398 N N . ASP A 1 173 ? -3.570 11.958 -8.727 1.00 41.16 173 ASP A N 1
ATOM 1399 C CA . ASP A 1 173 ? -4.030 12.372 -7.407 1.00 41.16 173 ASP A CA 1
ATOM 1400 C C . ASP A 1 173 ? -3.516 13.780 -7.036 1.00 41.16 173 ASP A C 1
ATOM 1402 O O . ASP A 1 173 ? -2.397 14.204 -7.339 1.00 41.16 173 ASP A O 1
ATOM 1406 N N . SER A 1 174 ? -4.361 14.559 -6.357 1.00 36.28 174 SER A N 1
ATOM 1407 C CA . SER A 1 174 ? -4.064 15.947 -5.963 1.00 36.28 174 SER A CA 1
ATOM 1408 C C . SER A 1 174 ? -2.900 16.088 -4.970 1.00 36.28 174 SER A C 1
ATOM 1410 O O . SER A 1 174 ? -2.543 17.204 -4.598 1.00 36.28 174 SER A O 1
ATOM 1412 N N . THR A 1 175 ? -2.347 14.970 -4.504 1.00 39.59 175 THR A N 1
ATOM 1413 C CA . THR A 1 175 ? -1.299 14.899 -3.485 1.00 39.59 175 THR A CA 1
ATOM 1414 C C . THR A 1 175 ? 0.101 14.977 -4.090 1.00 39.59 175 THR A C 1
ATOM 1416 O O . THR A 1 175 ? 0.990 15.538 -3.454 1.00 39.59 175 THR A O 1
ATOM 1419 N N . ASN A 1 176 ? 0.286 14.484 -5.320 1.00 40.22 176 ASN A N 1
ATOM 1420 C CA . ASN A 1 176 ? 1.575 14.525 -6.024 1.00 40.22 176 ASN A CA 1
ATOM 1421 C C . ASN A 1 176 ? 1.634 15.591 -7.135 1.00 40.22 176 ASN A C 1
ATOM 1423 O O . ASN A 1 176 ? 2.718 15.943 -7.599 1.00 40.22 176 ASN A O 1
ATOM 1427 N N . GLY A 1 177 ? 0.479 16.154 -7.512 1.00 35.31 177 GLY A N 1
ATOM 1428 C CA . GLY A 1 177 ? 0.360 17.197 -8.530 1.00 35.31 177 GLY A CA 1
ATOM 1429 C C . GLY A 1 177 ? 0.624 16.688 -9.960 1.00 35.31 177 GLY A C 1
ATOM 1430 O O . GLY A 1 177 ? 1.232 15.639 -10.148 1.00 35.31 177 GLY A O 1
ATOM 1431 N N . PRO A 1 178 ? 0.208 17.437 -10.998 1.00 38.44 178 PRO A N 1
ATOM 1432 C CA . PRO A 1 178 ? 0.266 17.008 -12.405 1.00 38.44 178 PRO A CA 1
ATOM 1433 C C . PRO A 1 178 ? 1.684 16.932 -13.020 1.00 38.44 178 PRO A C 1
ATOM 1435 O O . PRO A 1 178 ? 1.840 17.003 -14.236 1.00 38.44 178 PRO A O 1
ATOM 1438 N N . TYR A 1 179 ? 2.731 16.810 -12.201 1.00 47.16 179 TYR A N 1
ATOM 1439 C CA . TYR A 1 179 ? 4.135 16.880 -12.614 1.00 47.16 179 TYR A CA 1
ATOM 1440 C C . TYR A 1 179 ? 5.022 16.001 -11.729 1.00 47.16 179 TYR A C 1
ATOM 1442 O O . TYR A 1 179 ? 5.988 16.491 -11.137 1.00 47.16 179 TYR A O 1
ATOM 1450 N N . PHE A 1 180 ? 4.699 14.714 -11.606 1.00 56.16 180 PHE A N 1
ATOM 1451 C CA . PHE A 1 180 ? 5.615 13.778 -10.965 1.00 56.16 180 PHE A CA 1
ATOM 1452 C C . PHE A 1 180 ? 6.984 13.824 -11.664 1.00 56.16 180 PHE A C 1
ATOM 1454 O O . PHE A 1 180 ? 7.095 13.645 -12.879 1.00 56.16 180 PHE A O 1
ATOM 1461 N N . LYS A 1 181 ? 8.030 14.118 -10.886 1.00 62.47 181 LYS A N 1
ATOM 1462 C CA . LYS A 1 181 ? 9.417 14.160 -11.350 1.00 62.47 181 LYS A CA 1
ATOM 1463 C C . LYS A 1 181 ? 10.150 12.960 -10.785 1.00 62.47 181 LYS A C 1
ATOM 1465 O O . LYS A 1 181 ? 10.293 12.827 -9.574 1.00 62.47 181 LYS A O 1
ATOM 1470 N N . PHE A 1 182 ? 10.646 12.113 -11.675 1.00 70.38 182 PHE A N 1
ATOM 1471 C CA . PHE A 1 182 ? 11.562 11.053 -11.294 1.00 70.38 182 PHE A CA 1
ATOM 1472 C C . PHE A 1 182 ? 12.971 11.626 -11.201 1.00 70.38 182 PHE A C 1
ATOM 1474 O O . PHE A 1 182 ? 13.651 11.820 -12.214 1.00 70.38 182 PHE A O 1
ATOM 1481 N N . ASP A 1 183 ? 13.378 11.963 -9.983 1.00 74.00 183 ASP A N 1
ATOM 1482 C CA . ASP A 1 183 ? 14.665 12.576 -9.686 1.00 74.00 183 ASP A CA 1
ATOM 1483 C C . ASP A 1 183 ? 15.362 11.923 -8.486 1.00 74.00 183 ASP A C 1
ATOM 1485 O O . ASP A 1 183 ? 14.777 11.135 -7.740 1.00 74.00 183 ASP A O 1
ATOM 1489 N N . GLU A 1 184 ? 16.649 12.236 -8.326 1.00 78.56 184 GLU A N 1
ATOM 1490 C CA . GLU A 1 184 ? 17.463 11.726 -7.219 1.00 78.56 184 GLU A CA 1
ATOM 1491 C C . GLU A 1 184 ? 16.971 12.193 -5.852 1.00 78.56 184 GLU A C 1
ATOM 1493 O O . GLU A 1 184 ? 17.149 11.475 -4.875 1.00 78.56 184 GLU A O 1
ATOM 1498 N N . ILE A 1 185 ? 16.330 13.362 -5.768 1.00 79.81 185 ILE A N 1
ATOM 1499 C CA . ILE A 1 185 ? 15.832 13.888 -4.493 1.00 79.81 185 ILE A CA 1
ATOM 1500 C C . ILE A 1 185 ? 14.747 12.958 -3.954 1.00 79.81 185 ILE A C 1
ATOM 1502 O O . ILE A 1 185 ? 14.711 12.669 -2.761 1.00 79.81 185 ILE A O 1
ATOM 1506 N N . TYR A 1 186 ? 13.869 12.474 -4.831 1.00 76.00 186 TYR A N 1
ATOM 1507 C CA . TYR A 1 186 ? 12.774 11.610 -4.431 1.00 76.00 186 TYR A CA 1
ATOM 1508 C C . TYR A 1 186 ? 13.166 10.125 -4.403 1.00 76.00 186 TYR A C 1
ATOM 1510 O O . TYR A 1 186 ? 12.756 9.406 -3.489 1.00 76.00 186 TYR A O 1
ATOM 1518 N N . PHE A 1 187 ? 13.949 9.650 -5.378 1.00 82.94 187 PHE A N 1
ATOM 1519 C CA . PHE A 1 187 ? 14.233 8.219 -5.584 1.00 82.94 187 PHE A CA 1
ATOM 1520 C C . PHE A 1 187 ? 15.646 7.770 -5.214 1.00 82.94 187 PHE A C 1
ATOM 1522 O O . PHE A 1 187 ? 15.865 6.567 -5.094 1.00 82.94 187 PHE A O 1
ATOM 1529 N N . GLY A 1 188 ? 16.589 8.690 -5.002 1.00 84.94 188 GLY A N 1
ATOM 1530 C CA . GLY A 1 188 ? 18.001 8.354 -4.784 1.00 84.94 188 GLY A CA 1
ATOM 1531 C C . GLY A 1 188 ? 18.256 7.486 -3.550 1.00 84.94 188 GLY A C 1
ATOM 1532 O O . GLY A 1 188 ? 19.234 6.751 -3.506 1.00 84.94 188 GLY A O 1
ATOM 1533 N N . GLU A 1 189 ? 17.350 7.511 -2.569 1.00 87.06 189 GLU A N 1
ATOM 1534 C CA . GLU A 1 189 ? 17.422 6.645 -1.385 1.00 87.06 189 GLU A CA 1
ATOM 1535 C C . GLU A 1 189 ? 17.101 5.174 -1.675 1.00 87.06 189 GLU A C 1
ATOM 1537 O O . GLU A 1 189 ? 17.473 4.311 -0.885 1.00 87.06 189 GLU A O 1
ATOM 1542 N N . ILE A 1 190 ? 16.377 4.879 -2.760 1.00 88.75 190 ILE A N 1
ATOM 1543 C CA . ILE A 1 190 ? 15.903 3.520 -3.057 1.00 88.75 190 ILE A CA 1
ATOM 1544 C C . ILE A 1 190 ? 16.506 2.930 -4.334 1.00 88.75 190 ILE A C 1
ATOM 1546 O O . ILE A 1 190 ? 16.405 1.720 -4.530 1.00 88.75 190 ILE A O 1
ATOM 1550 N N . LEU A 1 191 ? 17.122 3.744 -5.198 1.00 88.12 191 LEU A N 1
ATOM 1551 C CA . LEU A 1 191 ? 17.715 3.301 -6.463 1.00 88.12 191 LEU A CA 1
ATOM 1552 C C . LEU A 1 191 ? 18.705 4.323 -7.050 1.00 88.12 191 LEU A C 1
ATOM 1554 O O . LEU A 1 191 ? 18.668 5.507 -6.717 1.00 88.12 191 LEU A O 1
ATOM 1558 N N . ASP A 1 192 ? 19.536 3.874 -7.997 1.00 86.50 192 ASP A N 1
ATOM 1559 C CA . ASP A 1 192 ? 20.372 4.752 -8.825 1.00 86.50 192 ASP A CA 1
ATOM 1560 C C . ASP A 1 192 ? 19.567 5.292 -10.022 1.00 86.50 192 ASP A C 1
ATOM 1562 O O . ASP A 1 192 ? 19.320 4.610 -11.024 1.00 86.50 192 ASP A O 1
ATOM 1566 N N . VAL A 1 193 ? 19.139 6.551 -9.911 1.00 83.19 193 VAL A N 1
ATOM 1567 C CA . VAL A 1 193 ? 18.350 7.239 -10.943 1.00 83.19 193 VAL A CA 1
ATOM 1568 C C . VAL A 1 193 ? 19.132 7.376 -12.254 1.00 83.19 193 VAL A C 1
ATOM 1570 O O . VAL A 1 193 ? 18.544 7.242 -13.331 1.00 83.19 193 VAL A O 1
ATOM 1573 N N . ASN A 1 194 ? 20.442 7.629 -12.202 1.00 82.50 194 ASN A N 1
ATOM 1574 C CA . ASN A 1 194 ? 21.256 7.853 -13.398 1.00 82.50 194 ASN A CA 1
ATOM 1575 C C . ASN A 1 194 ? 21.491 6.555 -14.165 1.00 82.50 194 ASN A C 1
ATOM 1577 O O . ASN A 1 194 ? 21.387 6.537 -15.396 1.00 82.50 194 ASN A O 1
ATOM 1581 N N . GLU A 1 195 ? 21.756 5.460 -13.454 1.00 84.00 195 GLU A N 1
ATOM 1582 C CA . GLU A 1 195 ? 21.874 4.136 -14.058 1.00 84.00 195 GLU A CA 1
ATOM 1583 C C . GLU A 1 195 ? 20.580 3.757 -14.791 1.00 84.00 195 GLU A C 1
ATOM 1585 O O . GLU A 1 195 ? 20.617 3.353 -15.958 1.00 84.00 195 GLU A O 1
ATOM 1590 N N . LEU A 1 196 ? 19.420 3.956 -14.154 1.00 82.44 196 LEU A N 1
ATOM 1591 C CA . LEU A 1 196 ? 18.125 3.664 -14.771 1.00 82.44 196 LEU A CA 1
ATOM 1592 C C . LEU A 1 196 ? 17.833 4.545 -15.982 1.00 82.44 196 LEU A C 1
ATOM 1594 O O . LEU A 1 196 ? 17.371 4.035 -17.003 1.00 82.44 196 LEU A O 1
ATOM 1598 N N . ARG A 1 197 ? 18.148 5.842 -15.921 1.00 78.81 197 ARG A N 1
ATOM 1599 C CA . ARG A 1 197 ? 18.030 6.742 -17.079 1.00 78.81 197 ARG A CA 1
ATOM 1600 C C . ARG A 1 197 ? 18.888 6.276 -18.250 1.00 78.81 197 ARG A C 1
ATOM 1602 O O . ARG A 1 197 ? 18.429 6.294 -19.391 1.00 78.81 197 ARG A O 1
ATOM 1609 N N . ASN A 1 198 ? 20.109 5.819 -17.986 1.00 80.12 198 ASN A N 1
ATOM 1610 C CA . ASN A 1 198 ? 20.992 5.288 -19.022 1.00 80.12 198 ASN A CA 1
ATOM 1611 C C . ASN A 1 198 ? 20.462 3.974 -19.612 1.00 80.12 198 ASN A C 1
ATOM 1613 O O . ASN A 1 198 ? 20.484 3.807 -20.830 1.00 80.12 198 ASN A O 1
ATOM 1617 N N . LYS A 1 199 ? 19.916 3.073 -18.784 1.00 79.00 199 LYS A N 1
ATOM 1618 C CA . LYS A 1 199 ? 19.232 1.859 -19.265 1.00 79.00 199 LYS A CA 1
ATOM 1619 C C . LYS A 1 199 ? 18.012 2.202 -20.122 1.00 79.00 199 LYS A C 1
ATOM 1621 O O . LYS A 1 199 ? 17.827 1.605 -21.179 1.00 79.00 199 LYS A O 1
ATOM 1626 N N . ALA A 1 200 ? 17.227 3.201 -19.717 1.00 76.62 200 ALA A N 1
ATOM 1627 C CA . ALA A 1 200 ? 16.038 3.646 -20.437 1.00 76.62 200 ALA A CA 1
ATOM 1628 C C . ALA A 1 200 ? 16.363 4.188 -21.839 1.00 76.62 200 ALA A C 1
ATOM 1630 O O . ALA A 1 200 ? 15.604 3.932 -22.771 1.00 76.62 200 ALA A O 1
ATOM 1631 N N . LYS A 1 201 ? 17.494 4.895 -22.006 1.00 74.81 201 LYS A N 1
ATOM 1632 C CA . LYS A 1 201 ? 17.974 5.419 -23.304 1.00 74.81 201 LYS A CA 1
ATOM 1633 C C . LYS A 1 201 ? 18.192 4.341 -24.364 1.00 74.81 201 LYS A C 1
ATOM 1635 O O . LYS A 1 201 ? 18.060 4.628 -25.548 1.00 74.81 201 LYS A O 1
ATOM 1640 N N . ASN A 1 202 ? 18.491 3.119 -23.935 1.00 72.75 202 ASN A N 1
ATOM 1641 C CA . ASN A 1 202 ? 18.792 1.998 -24.820 1.00 72.75 202 ASN A CA 1
ATOM 1642 C C . ASN A 1 202 ? 17.561 1.140 -25.158 1.00 72.75 202 ASN A C 1
ATOM 1644 O O . ASN A 1 202 ? 17.701 0.127 -25.841 1.00 72.75 202 ASN A O 1
ATOM 1648 N N . LEU A 1 203 ? 16.366 1.507 -24.681 1.00 72.62 203 LEU A N 1
ATOM 1649 C CA . LEU A 1 203 ? 15.136 0.789 -25.005 1.00 72.62 203 LEU A CA 1
ATOM 1650 C C . LEU A 1 203 ? 14.635 1.131 -26.414 1.00 72.62 203 LEU A C 1
ATOM 1652 O O . LEU A 1 203 ? 14.529 2.300 -26.788 1.00 72.62 203 LEU A O 1
ATOM 1656 N N . ASP A 1 204 ? 14.251 0.105 -27.175 1.00 68.12 204 ASP A N 1
ATOM 1657 C CA . ASP A 1 204 ? 13.601 0.288 -28.472 1.00 68.12 204 ASP A CA 1
ATOM 1658 C C . ASP A 1 204 ? 12.111 0.621 -28.295 1.00 68.12 204 ASP A C 1
ATOM 1660 O O . ASP A 1 204 ? 11.262 -0.233 -28.024 1.00 68.12 204 ASP A O 1
ATOM 1664 N N . PHE A 1 205 ? 11.785 1.899 -28.481 1.00 64.25 205 PHE A N 1
ATOM 1665 C CA . PHE A 1 205 ? 10.431 2.430 -28.365 1.00 64.25 205 PHE A CA 1
ATOM 1666 C C . PHE A 1 205 ? 9.445 1.873 -29.394 1.00 64.25 205 PHE A C 1
ATOM 1668 O O . PHE A 1 205 ? 8.241 2.091 -29.238 1.00 64.25 205 PHE A O 1
ATOM 1675 N N . GLN A 1 206 ? 9.887 1.196 -30.455 1.00 61.66 206 GLN A N 1
ATOM 1676 C CA . GLN A 1 206 ? 8.961 0.630 -31.439 1.00 61.66 206 GLN A CA 1
ATOM 1677 C C . GLN A 1 206 ? 8.117 -0.506 -30.851 1.00 61.66 206 GLN A C 1
ATOM 1679 O O . GLN A 1 206 ? 6.956 -0.649 -31.230 1.00 61.66 206 GLN A O 1
ATOM 1684 N N . PHE A 1 207 ? 8.647 -1.229 -29.862 1.00 62.69 207 PHE A N 1
ATOM 1685 C CA . PHE A 1 207 ? 7.991 -2.391 -29.250 1.00 62.69 207 PHE A CA 1
ATOM 1686 C C . PHE A 1 207 ? 7.282 -2.085 -27.926 1.00 62.69 207 PHE A C 1
ATOM 1688 O O . PHE A 1 207 ? 6.674 -2.968 -27.326 1.00 62.69 207 PHE A O 1
ATOM 1695 N N . ILE A 1 208 ? 7.328 -0.832 -27.472 1.00 63.06 208 ILE A N 1
ATOM 1696 C CA . ILE A 1 208 ? 6.720 -0.409 -26.211 1.00 63.06 208 ILE A CA 1
ATOM 1697 C C . ILE A 1 208 ? 5.295 0.099 -26.481 1.00 63.06 208 ILE A C 1
ATOM 1699 O O . ILE A 1 208 ? 5.135 1.024 -27.288 1.00 63.06 208 ILE A O 1
ATOM 1703 N N . PRO A 1 209 ? 4.251 -0.446 -25.825 1.00 59.78 209 PRO A N 1
ATOM 1704 C CA . PRO A 1 209 ? 2.886 0.047 -25.995 1.00 59.78 209 PRO A CA 1
ATOM 1705 C C . PRO A 1 209 ? 2.772 1.545 -25.682 1.00 59.78 209 PRO A C 1
ATOM 1707 O O . PRO A 1 209 ? 3.472 2.075 -24.820 1.00 59.78 209 PRO A O 1
ATOM 1710 N N . HIS A 1 210 ? 1.889 2.252 -26.393 1.00 58.91 210 HIS A N 1
ATOM 1711 C CA . HIS A 1 210 ? 1.827 3.720 -26.352 1.00 58.91 210 HIS A CA 1
ATOM 1712 C C . HIS A 1 210 ? 1.589 4.287 -24.942 1.00 58.91 210 HIS A C 1
ATOM 1714 O O . HIS A 1 210 ? 2.207 5.290 -24.590 1.00 58.91 210 HIS A O 1
ATOM 1720 N N . ALA A 1 211 ? 0.779 3.610 -24.121 1.00 54.53 211 ALA A N 1
ATOM 1721 C CA . ALA A 1 211 ? 0.566 3.967 -22.717 1.00 54.53 211 ALA A CA 1
ATOM 1722 C C . ALA A 1 211 ? 1.891 4.018 -21.927 1.00 54.53 211 ALA A C 1
ATOM 1724 O O . ALA A 1 211 ? 2.156 4.981 -21.217 1.00 54.53 211 ALA A O 1
ATOM 1725 N N . PHE A 1 212 ? 2.802 3.066 -22.159 1.00 57.34 212 PHE A N 1
ATOM 1726 C CA . PHE A 1 212 ? 4.098 3.007 -21.473 1.00 57.34 212 PHE A CA 1
ATOM 1727 C C . PHE A 1 212 ? 5.117 4.031 -21.959 1.00 57.34 212 PHE A C 1
ATOM 1729 O O . PHE A 1 212 ? 6.019 4.406 -21.212 1.00 57.34 212 PHE A O 1
ATOM 1736 N N . LYS A 1 213 ? 4.954 4.559 -23.177 1.00 58.69 213 LYS A N 1
ATOM 1737 C CA . LYS A 1 213 ? 5.787 5.671 -23.659 1.00 58.69 213 LYS A CA 1
ATOM 1738 C C . LYS A 1 213 ? 5.563 6.940 -22.839 1.00 58.69 213 LYS A C 1
ATOM 1740 O O . LYS A 1 213 ? 6.495 7.726 -22.697 1.00 58.69 213 LYS A O 1
ATOM 1745 N N . LEU A 1 214 ? 4.357 7.141 -22.301 1.00 54.53 214 LEU A N 1
ATOM 1746 C CA . LEU A 1 214 ? 4.043 8.276 -21.431 1.00 54.53 214 LEU A CA 1
ATOM 1747 C C . LEU A 1 214 ? 4.699 8.118 -20.052 1.00 54.53 214 LEU A C 1
ATOM 1749 O O . LEU A 1 214 ? 5.296 9.079 -19.576 1.00 54.53 214 LEU A O 1
ATOM 1753 N N . TYR A 1 215 ? 4.710 6.914 -19.469 1.00 57.34 215 TYR A N 1
ATOM 1754 C CA . TYR A 1 215 ? 5.416 6.664 -18.203 1.00 57.34 215 TYR A CA 1
ATOM 1755 C C . TYR A 1 215 ? 6.941 6.677 -18.366 1.00 57.34 215 TYR A C 1
ATOM 1757 O O . TYR A 1 215 ? 7.647 7.166 -17.498 1.00 57.34 215 TYR A O 1
ATOM 1765 N N . LEU A 1 216 ? 7.491 6.240 -19.502 1.00 57.38 216 LEU A N 1
ATOM 1766 C CA . LEU A 1 216 ? 8.937 6.332 -19.750 1.00 57.38 216 LEU A CA 1
ATOM 1767 C C . LEU A 1 216 ? 9.427 7.778 -19.916 1.00 57.38 216 LEU A C 1
ATOM 1769 O O . LEU A 1 216 ? 10.582 8.065 -19.597 1.00 57.38 216 LEU A O 1
ATOM 1773 N N . ARG A 1 217 ? 8.559 8.714 -20.335 1.00 55.28 217 ARG A N 1
ATOM 1774 C CA . ARG A 1 217 ? 8.893 10.154 -20.357 1.00 55.28 217 ARG A CA 1
ATOM 1775 C C . ARG A 1 217 ? 9.230 10.696 -18.971 1.00 55.28 217 ARG A C 1
ATOM 1777 O O . ARG A 1 217 ? 10.017 11.630 -18.878 1.00 55.28 217 ARG A O 1
ATOM 1784 N N . VAL A 1 218 ? 8.693 10.089 -17.916 1.00 56.53 218 VAL A N 1
ATOM 1785 C CA . VAL A 1 218 ? 8.967 10.458 -16.524 1.00 56.53 218 VAL A CA 1
ATOM 1786 C C . VAL A 1 218 ? 10.452 10.287 -16.182 1.00 56.53 218 VAL A C 1
ATOM 1788 O O . VAL A 1 218 ? 11.040 11.155 -15.544 1.00 56.53 218 VAL A O 1
ATOM 1791 N N . PHE A 1 219 ? 11.095 9.228 -16.684 1.00 54.47 219 PHE A N 1
ATOM 1792 C CA . PHE A 1 219 ? 12.538 9.007 -16.523 1.00 54.47 219 PHE A CA 1
ATOM 1793 C C . PHE A 1 219 ? 13.373 9.967 -17.387 1.00 54.47 219 PHE A C 1
ATOM 1795 O O . PHE A 1 219 ? 14.516 10.268 -17.049 1.00 54.47 219 PHE A O 1
ATOM 1802 N N . TRP A 1 220 ? 12.802 10.450 -18.494 1.00 51.03 220 TRP A N 1
ATOM 1803 C CA . TRP A 1 220 ? 13.483 11.201 -19.552 1.00 51.03 220 TRP A CA 1
ATOM 1804 C C . TRP A 1 220 ? 13.319 12.720 -19.482 1.00 51.03 220 TRP A C 1
ATOM 1806 O O . TRP A 1 220 ? 13.867 13.392 -20.354 1.00 51.03 220 TRP A O 1
ATOM 1816 N N . MET A 1 221 ? 12.601 13.286 -18.501 1.00 47.97 221 MET A N 1
ATOM 1817 C CA . MET A 1 221 ? 12.533 14.745 -18.310 1.00 47.97 221 MET A CA 1
ATOM 1818 C C . MET A 1 221 ? 13.881 15.315 -17.824 1.00 47.97 221 MET A C 1
ATOM 1820 O O . MET A 1 221 ? 14.014 15.848 -16.723 1.00 47.97 221 MET A O 1
ATOM 1824 N N . ASP A 1 222 ? 14.892 15.229 -18.687 1.00 40.62 222 ASP A N 1
ATOM 1825 C CA . ASP A 1 222 ? 15.954 16.212 -18.793 1.00 40.62 222 ASP A CA 1
ATOM 1826 C C . ASP A 1 222 ? 15.318 17.550 -19.186 1.00 40.62 222 ASP A C 1
ATOM 1828 O O . ASP A 1 222 ? 14.406 17.620 -20.011 1.00 40.62 222 ASP A O 1
ATOM 1832 N N . LYS A 1 223 ? 15.821 18.633 -18.594 1.00 39.19 223 LYS A N 1
ATOM 1833 C CA . LYS A 1 223 ? 15.328 20.019 -18.696 1.00 39.19 223 LYS A CA 1
ATOM 1834 C C . LYS A 1 223 ? 15.267 20.622 -20.121 1.00 39.19 223 LYS A C 1
ATOM 1836 O O . LYS A 1 223 ? 15.039 21.820 -20.233 1.00 39.19 223 LYS A O 1
ATOM 1841 N N . ASN A 1 224 ? 15.472 19.848 -21.188 1.00 30.03 224 ASN A N 1
ATOM 1842 C CA . ASN A 1 224 ? 15.777 20.344 -22.536 1.00 30.03 224 ASN A CA 1
ATOM 1843 C C . ASN A 1 224 ? 14.924 19.746 -23.671 1.00 30.03 224 ASN A C 1
ATOM 1845 O O . ASN A 1 224 ? 15.363 19.757 -24.818 1.00 30.03 224 ASN A O 1
ATOM 1849 N N . ILE A 1 225 ? 13.724 19.230 -23.398 1.00 34.12 225 ILE A N 1
ATOM 1850 C CA . ILE A 1 225 ? 12.788 18.854 -24.471 1.00 34.12 225 ILE A CA 1
ATOM 1851 C C . ILE A 1 225 ? 11.456 19.581 -24.258 1.00 34.12 225 ILE A C 1
ATOM 1853 O O . ILE A 1 225 ? 10.488 19.014 -23.754 1.00 34.12 225 ILE A O 1
ATOM 1857 N N . ILE A 1 226 ? 11.454 20.863 -24.627 1.00 31.69 226 ILE A N 1
ATOM 1858 C CA . ILE A 1 226 ? 10.291 21.627 -25.101 1.00 31.69 226 ILE A CA 1
ATOM 1859 C C . ILE A 1 226 ? 10.723 22.274 -26.413 1.00 31.69 226 ILE A C 1
ATOM 1861 O O . ILE A 1 226 ? 11.826 22.868 -26.415 1.00 31.69 226 ILE A O 1
#

Solvent-accessible surface area (backbone atoms only — not comparable to full-atom values): 12907 Å² total; per-residue (Å²): 131,70,86,65,59,44,78,70,33,62,95,48,41,59,62,55,50,49,56,50,37,71,59,40,74,80,27,69,66,41,36,54,44,68,75,45,86,68,60,99,85,59,84,52,55,64,60,50,51,50,52,49,52,55,48,34,46,73,70,37,91,58,29,54,64,46,48,45,55,40,27,62,32,60,90,34,37,56,57,20,32,53,50,51,56,50,49,51,49,29,60,75,69,65,47,74,96,65,50,63,61,54,73,68,55,45,54,52,46,45,57,44,30,48,58,34,46,53,50,36,63,71,70,46,73,36,60,93,51,71,38,39,29,57,28,50,52,39,40,40,74,70,33,41,66,64,40,19,57,49,49,53,50,42,51,71,74,67,23,69,63,50,55,34,63,40,58,42,63,50,24,86,48,91,86,60,33,89,65,57,71,67,43,54,90,80,42,44,82,42,45,65,56,66,62,50,39,56,56,56,72,72,56,68,67,87,80,49,58,72,75,55,55,61,34,52,45,38,61,59,70,58,99,79,83,127

Secondary structure (DSSP, 8-state):
-GGGTHHHHGGGHHHHHHHHHHHHTT-HHHHHHHHS---TTS--HHHHHHHHHHHHHHH-S-HHHHHHHHHH-GGGHHHHHHHHHHHHHHHHHT-GGG--S-HHHHHHHHHHHHHHHHHHHHTTTTGGGT-HHHHHHHHHHH-HHHHHHHHHHHHHHTHHHHHHHHHHTTTSSTTT-S-----HHHHTTTS-HHHHHHHHHTS-GGGS-HHHHHHHHHHH--TT--

Organism: Escherichia coli (NCBI:txid562)

Foldseek 3Di:
DLVPPLVVCAPVLLVVLVVLLVDALPDPVLLVLLVPLDPPPDDNVVVVSLVNLLSNLQPYPQNLVSLLSQLLDLSNLLSNLVSLVVLVVCVVVVPVSRRSDDPVSSLVSLVSNLVSLLVCLVVVVCLSNLRLQSSLVSNCVSDLASSLVSVVVCCVPVRPLSVLSNNVSAASDPPRHNQQADDCVPCVSRDDLVVSLVVLVPDDPVPDPPSSVSSSVNSVPDVPDD

Radius of gyration: 18.57 Å; Cα contacts (8 Å, |Δi|>4): 237; chains: 1; bounding box: 47×32×53 Å